Protein AF-A0A954LGK8-F1 (afdb_monomer_lite)

Foldseek 3Di:
DVVVVPDDPVCVVVVDPPPDDPFDPDPDPDTDDDDDDPDDDDQFDKDKDKDVLLCVQAPPLRLLQLLNQDDQVLSQLLSCLSSVLSPSPDDIGMGMDGRHDDPPPPDDPDPPPPDDPDDDDPDDDDDDDPPPPPVPPVVVVVVVVLVVVLVVCVVVDDDDPVNVVSVVVVVVVVVVVVVVVVPDDDDDPDDDDDDDDDDDDDDDDDDDPDPPDPDDDDHNDDDPVNLVVLLVLLVVLLVVCVVVVFPDDNVLSVVLSVVLVVCVVVVNNSSNSVSSSVSSSRSVVSVVVVVVVVVD

Sequence (296 aa):
MIRAGRATIENVDLLHPRNVITRCLGPDQSVQIDIEGPFHVQSGDRFVLCSDGLTGHVSDSEIGAVASSLAPAEASRLLINLANCRGGADNVTAIVVDVRSYPAVSSPVVDHATKEVSFGRTTDALSKKRSRRRISEWSLVLFSFLATFGLAALALGHNGIGLSIICVALILGFFRLVASIGVTASGDGAVSTPILGGSGMHLPVGSLPAQKSPYRTSSAEVTPDFLEFLAEAQSELTQAAIDNGWPVDPKALQDLRQQSIDAVKKNDPGRCVQLRATAIDVVMKELYHHTRTMQG

Structure (mmCIF, N/CA/C/O backbone):
data_AF-A0A954LGK8-F1
#
_entry.id   AF-A0A954LGK8-F1
#
loop_
_atom_site.group_PDB
_atom_site.id
_atom_site.type_symbol
_atom_site.label_atom_id
_atom_site.label_alt_id
_atom_site.label_comp_id
_atom_site.label_asym_id
_atom_site.label_entity_id
_atom_site.label_seq_id
_atom_site.pdbx_PDB_ins_code
_atom_site.Cartn_x
_atom_site.Cartn_y
_atom_site.Cartn_z
_atom_site.occupancy
_atom_site.B_iso_or_equiv
_atom_site.auth_seq_id
_atom_site.auth_comp_id
_atom_site.auth_asym_id
_atom_site.auth_atom_id
_atom_site.pdbx_PDB_model_num
ATOM 1 N N . MET A 1 1 ? 21.729 3.587 -18.691 1.00 55.69 1 MET A N 1
ATOM 2 C CA . MET A 1 1 ? 22.981 4.142 -18.123 1.00 55.69 1 MET A CA 1
ATOM 3 C C . MET A 1 1 ? 23.722 3.122 -17.265 1.00 55.69 1 MET A C 1
ATOM 5 O O . MET A 1 1 ? 24.840 2.787 -17.631 1.00 55.69 1 MET A O 1
ATOM 9 N N . ILE A 1 2 ? 23.094 2.543 -16.232 1.00 59.38 2 ILE A N 1
ATOM 10 C CA . ILE A 1 2 ? 23.719 1.499 -15.389 1.00 59.38 2 ILE A CA 1
ATOM 11 C C . ILE A 1 2 ? 24.052 0.226 -16.185 1.00 59.38 2 ILE A C 1
ATOM 13 O O . ILE A 1 2 ? 25.207 -0.179 -16.226 1.00 59.38 2 ILE A O 1
ATOM 17 N N . ARG A 1 3 ? 23.081 -0.346 -16.921 1.00 57.28 3 ARG A N 1
ATOM 18 C CA . ARG A 1 3 ? 23.308 -1.515 -17.808 1.00 57.28 3 ARG A CA 1
ATOM 19 C C . ARG A 1 3 ? 24.400 -1.282 -18.868 1.00 57.28 3 ARG A C 1
ATOM 21 O O . ARG A 1 3 ? 25.045 -2.224 -19.296 1.00 57.28 3 ARG A O 1
ATOM 28 N N . ALA A 1 4 ? 24.620 -0.030 -19.272 1.00 62.75 4 ALA A N 1
ATOM 29 C CA . ALA A 1 4 ? 25.643 0.347 -20.250 1.00 62.75 4 ALA A CA 1
ATOM 30 C C . ALA A 1 4 ? 27.005 0.682 -19.606 1.00 62.75 4 ALA A C 1
ATOM 32 O O . ALA A 1 4 ? 27.891 1.174 -20.300 1.00 62.75 4 ALA A O 1
ATOM 33 N N . GLY A 1 5 ? 27.154 0.507 -18.285 1.00 65.69 5 GLY A N 1
ATOM 34 C CA . GLY A 1 5 ? 28.373 0.835 -17.536 1.00 65.69 5 GLY A CA 1
ATOM 35 C C . GLY A 1 5 ? 28.677 2.334 -17.423 1.00 65.69 5 GLY A C 1
ATOM 36 O O . GLY A 1 5 ? 29.765 2.705 -17.003 1.00 65.69 5 GLY A O 1
ATOM 37 N N . ARG A 1 6 ? 27.735 3.211 -17.799 1.00 62.50 6 ARG A N 1
ATOM 38 C CA . ARG A 1 6 ? 27.925 4.675 -17.834 1.00 62.50 6 ARG A CA 1
ATOM 39 C C . ARG A 1 6 ? 27.553 5.381 -16.524 1.00 62.50 6 ARG A C 1
ATOM 41 O O . ARG A 1 6 ? 27.714 6.590 -16.435 1.00 62.50 6 ARG A O 1
ATOM 48 N N . ALA A 1 7 ? 27.009 4.648 -15.552 1.00 64.56 7 ALA A N 1
ATOM 49 C CA . ALA A 1 7 ? 26.615 5.142 -14.232 1.00 64.56 7 ALA A CA 1
ATOM 50 C C . ALA A 1 7 ? 26.563 3.983 -13.215 1.00 64.56 7 ALA A C 1
ATOM 52 O O . ALA A 1 7 ? 26.315 2.836 -13.595 1.00 64.56 7 ALA A O 1
ATOM 53 N N . THR A 1 8 ? 26.775 4.279 -11.936 1.00 70.88 8 THR A N 1
ATOM 54 C CA . THR A 1 8 ? 26.510 3.405 -10.783 1.00 70.88 8 THR A CA 1
ATOM 55 C C . THR A 1 8 ? 25.115 3.692 -10.215 1.00 70.88 8 THR A C 1
ATOM 57 O O . THR A 1 8 ? 24.505 4.702 -10.550 1.00 70.88 8 THR A O 1
ATOM 60 N N . ILE A 1 9 ? 24.585 2.806 -9.362 1.00 67.31 9 ILE A N 1
ATOM 61 C CA . ILE A 1 9 ? 23.276 3.011 -8.704 1.00 67.31 9 ILE A CA 1
ATOM 62 C C . ILE A 1 9 ? 23.282 4.310 -7.881 1.00 67.31 9 ILE A C 1
ATOM 64 O O . ILE A 1 9 ? 22.324 5.067 -7.927 1.00 67.31 9 ILE A O 1
ATOM 68 N N . GLU A 1 10 ? 24.393 4.598 -7.203 1.00 66.12 10 GLU A N 1
ATOM 69 C CA . GLU A 1 10 ? 24.566 5.768 -6.332 1.00 66.12 10 GLU A CA 1
ATOM 70 C C . GLU A 1 10 ? 24.634 7.100 -7.093 1.00 66.12 10 GLU A C 1
ATOM 72 O O . GLU A 1 10 ? 24.291 8.139 -6.537 1.00 66.12 10 GLU A O 1
ATOM 77 N N . ASN A 1 11 ? 25.088 7.097 -8.351 1.00 65.62 11 ASN A N 1
ATOM 78 C CA . ASN A 1 11 ? 25.299 8.327 -9.122 1.00 65.62 11 ASN A CA 1
ATOM 79 C C . ASN A 1 11 ? 24.332 8.499 -10.302 1.00 65.62 11 ASN A C 1
ATOM 81 O O . ASN A 1 11 ? 24.396 9.521 -10.989 1.00 65.62 11 ASN A O 1
ATOM 85 N N . VAL A 1 12 ? 23.437 7.532 -10.546 1.00 63.06 12 VAL A N 1
ATOM 86 C CA . VAL A 1 12 ? 22.522 7.590 -11.694 1.00 63.06 12 VAL A CA 1
ATOM 87 C C . VAL A 1 12 ? 21.594 8.797 -11.605 1.00 63.06 12 VAL A C 1
ATOM 89 O O . VAL A 1 12 ? 21.342 9.427 -12.626 1.00 63.06 12 VAL A O 1
ATOM 92 N N . ASP A 1 13 ? 21.177 9.159 -10.391 1.00 64.75 13 ASP A N 1
ATOM 93 C CA . ASP A 1 13 ? 20.263 10.275 -10.132 1.00 64.75 13 ASP A CA 1
ATOM 94 C C . ASP A 1 13 ? 20.891 11.637 -10.438 1.00 64.75 13 ASP A C 1
ATOM 96 O O . ASP A 1 13 ? 20.199 12.576 -10.821 1.00 64.75 13 ASP A O 1
ATOM 100 N N . LEU A 1 14 ? 22.218 11.741 -10.304 1.00 66.12 14 LEU A N 1
ATOM 101 C CA . LEU A 1 14 ? 22.971 12.953 -10.631 1.00 66.12 14 LEU A CA 1
ATOM 102 C C . LEU A 1 14 ? 23.187 13.096 -12.144 1.00 66.12 14 LEU A C 1
ATOM 104 O O . LEU A 1 14 ? 23.325 14.205 -12.653 1.00 66.12 14 LEU A O 1
ATOM 108 N N . LEU A 1 15 ? 23.246 11.971 -12.862 1.00 62.50 15 LEU A N 1
ATOM 109 C CA . LEU A 1 15 ? 23.562 11.912 -14.292 1.00 62.50 15 LEU A CA 1
ATOM 110 C C . LEU A 1 15 ? 22.314 11.845 -15.182 1.00 62.50 15 LEU A C 1
ATOM 112 O O . LEU A 1 15 ? 22.398 12.096 -16.388 1.00 62.50 15 LEU A O 1
ATOM 116 N N . HIS A 1 16 ? 21.171 11.461 -14.620 1.00 62.88 16 HIS A N 1
ATOM 117 C CA . HIS A 1 16 ? 19.922 11.308 -15.346 1.00 62.88 16 HIS A CA 1
ATOM 118 C C . HIS A 1 16 ? 18.738 11.623 -14.428 1.00 62.88 16 HIS A C 1
ATOM 120 O O . HIS A 1 16 ? 18.583 10.960 -13.402 1.00 62.88 16 HIS A O 1
ATOM 126 N N . PRO A 1 17 ? 17.867 12.581 -14.793 1.00 70.00 17 PRO A N 1
ATOM 127 C CA . PRO A 1 17 ? 16.630 12.780 -14.057 1.00 70.00 17 PRO A CA 1
ATOM 128 C C . PRO A 1 17 ? 15.822 11.478 -14.069 1.00 70.00 17 PRO A C 1
ATOM 130 O O . PRO A 1 17 ? 15.624 10.884 -15.133 1.00 70.00 17 PRO A O 1
ATOM 133 N N . ARG A 1 18 ? 15.344 11.045 -12.895 1.00 68.50 18 ARG A N 1
ATOM 134 C CA . ARG A 1 18 ? 14.596 9.784 -12.723 1.00 68.50 18 ARG A CA 1
ATOM 135 C C . ARG A 1 18 ? 13.376 9.660 -13.648 1.00 68.50 18 ARG A C 1
ATOM 137 O O . ARG A 1 18 ? 12.995 8.552 -13.996 1.00 68.50 18 ARG A O 1
ATOM 144 N N . ASN A 1 19 ? 12.836 10.789 -14.106 1.00 70.31 19 ASN A N 1
ATOM 145 C CA . ASN A 1 19 ? 11.592 10.861 -14.874 1.00 70.31 19 ASN A CA 1
ATOM 146 C C . ASN A 1 19 ? 11.805 10.780 -16.400 1.00 70.31 19 ASN A C 1
ATOM 148 O O . ASN A 1 19 ? 10.861 10.966 -17.168 1.00 70.31 19 ASN A O 1
ATOM 152 N N . VAL A 1 20 ? 13.034 10.546 -16.878 1.00 80.81 20 VAL A N 1
ATOM 153 C CA . VAL A 1 20 ? 13.297 10.394 -18.318 1.00 80.81 20 VAL A CA 1
ATOM 154 C C . VAL A 1 20 ? 13.068 8.942 -18.742 1.00 80.81 20 VAL A C 1
ATOM 156 O O . VAL A 1 20 ? 13.903 8.060 -18.531 1.00 80.81 20 VAL A O 1
ATOM 159 N N . ILE A 1 21 ? 11.932 8.700 -19.395 1.00 81.50 21 ILE A N 1
ATOM 160 C CA . ILE A 1 21 ? 11.570 7.395 -19.955 1.00 81.50 21 ILE A CA 1
ATOM 161 C C . ILE A 1 21 ? 12.281 7.202 -21.302 1.00 81.50 21 ILE A C 1
ATOM 163 O O . ILE A 1 21 ? 12.095 7.978 -22.234 1.00 81.50 21 ILE A O 1
ATOM 167 N N . THR A 1 22 ? 13.086 6.142 -21.425 1.00 82.94 22 THR A N 1
ATOM 168 C CA . THR A 1 22 ? 13.844 5.834 -22.659 1.00 82.94 22 THR A CA 1
ATOM 169 C C . THR A 1 22 ? 13.118 4.883 -23.613 1.00 82.94 22 THR A C 1
ATOM 171 O O . THR A 1 22 ? 13.554 4.711 -24.749 1.00 82.94 22 THR A O 1
ATOM 174 N N . ARG A 1 23 ? 12.025 4.254 -23.160 1.00 83.38 23 ARG A N 1
ATOM 175 C CA . ARG A 1 23 ? 11.168 3.355 -23.947 1.00 83.38 23 ARG A CA 1
ATOM 176 C C . ARG A 1 23 ? 9.716 3.504 -23.505 1.00 83.38 23 ARG A C 1
ATOM 178 O O . ARG A 1 23 ? 9.425 3.340 -22.325 1.00 83.38 23 ARG A O 1
ATOM 185 N N . CYS A 1 24 ? 8.812 3.767 -24.441 1.00 86.62 24 CYS A N 1
ATOM 186 C CA . CYS A 1 24 ? 7.374 3.823 -24.192 1.00 86.62 24 CYS A CA 1
ATOM 187 C C . CYS A 1 24 ? 6.593 3.366 -25.431 1.00 86.62 24 CYS A C 1
ATOM 189 O O . CYS A 1 24 ? 7.124 3.311 -26.540 1.00 86.62 24 CYS A O 1
ATOM 191 N N . LEU A 1 25 ? 5.324 3.016 -25.236 1.00 88.00 25 LEU A N 1
ATOM 192 C CA . LEU A 1 25 ? 4.407 2.751 -26.341 1.00 88.00 25 LEU A CA 1
ATOM 193 C C . LEU A 1 25 ? 3.958 4.078 -26.968 1.00 88.00 25 LEU A C 1
ATOM 195 O O . LEU A 1 25 ? 3.591 4.997 -26.239 1.00 88.00 25 LEU A O 1
ATOM 199 N N . GLY A 1 26 ? 3.941 4.166 -28.304 1.00 86.38 26 GLY A N 1
ATOM 200 C CA . GLY A 1 26 ? 3.356 5.304 -29.029 1.00 86.38 26 GLY A CA 1
ATOM 201 C C . GLY A 1 26 ? 4.249 5.960 -30.091 1.00 86.38 26 GLY A C 1
ATOM 202 O O . GLY A 1 26 ? 3.860 5.948 -31.257 1.00 86.38 26 GLY A O 1
ATOM 203 N N . PRO A 1 27 ? 5.399 6.561 -29.733 1.00 78.44 27 PRO A N 1
ATOM 204 C CA . PRO A 1 27 ? 6.168 7.402 -30.658 1.00 78.44 27 PRO A CA 1
ATOM 205 C C . PRO A 1 27 ? 6.843 6.622 -31.795 1.00 78.44 27 PRO A C 1
ATOM 207 O O . PRO A 1 27 ? 6.959 7.140 -32.905 1.00 78.44 27 PRO A O 1
ATOM 210 N N . ASP A 1 28 ? 7.228 5.369 -31.547 1.00 84.44 28 ASP A N 1
ATOM 211 C CA . ASP A 1 28 ? 7.872 4.497 -32.529 1.00 84.44 28 ASP A CA 1
ATOM 212 C C . ASP A 1 28 ? 6.919 3.407 -33.041 1.00 84.44 28 ASP A C 1
ATOM 214 O O . ASP A 1 28 ? 6.053 2.911 -32.320 1.00 84.44 28 ASP A O 1
ATOM 218 N N . GLN A 1 29 ? 7.114 2.970 -34.293 1.00 84.75 29 GLN A N 1
ATOM 219 C CA . GLN A 1 29 ? 6.330 1.875 -34.898 1.00 84.75 29 GLN A CA 1
ATOM 220 C C . GLN A 1 29 ? 6.591 0.509 -34.247 1.00 84.75 29 GLN A C 1
ATOM 222 O O . GLN A 1 29 ? 5.805 -0.422 -34.420 1.00 84.75 29 GLN A O 1
ATOM 227 N N . SER A 1 30 ? 7.703 0.378 -33.528 1.00 86.31 30 SER A N 1
ATOM 228 C CA . SER A 1 30 ? 8.106 -0.829 -32.816 1.00 86.31 30 SER A CA 1
ATOM 229 C C . SER A 1 30 ? 8.713 -0.445 -31.476 1.00 86.31 30 SER A C 1
ATOM 231 O O . SER A 1 30 ? 9.551 0.452 -31.425 1.00 86.31 30 SER A O 1
ATOM 233 N N . VAL A 1 31 ? 8.348 -1.164 -30.417 1.00 87.88 31 VAL A N 1
ATOM 234 C CA . VAL A 1 31 ? 8.927 -0.998 -29.081 1.00 87.88 31 VAL A CA 1
ATOM 235 C C . VAL A 1 31 ? 9.780 -2.217 -28.737 1.00 87.88 31 VAL A C 1
ATOM 237 O O . VAL A 1 31 ? 9.396 -3.355 -29.006 1.00 87.88 31 VAL A O 1
ATOM 240 N N . GLN A 1 32 ? 10.944 -1.992 -28.133 1.00 86.00 32 GLN A N 1
ATOM 241 C CA . GLN A 1 32 ? 11.720 -3.071 -27.524 1.00 86.00 32 GLN A CA 1
ATOM 242 C C . GLN A 1 32 ? 11.156 -3.376 -26.136 1.00 86.00 32 GLN A C 1
ATOM 244 O O . GLN A 1 32 ? 11.272 -2.544 -25.233 1.00 86.00 32 GLN A O 1
ATOM 249 N N . ILE A 1 33 ? 10.570 -4.561 -25.967 1.00 88.00 33 ILE A N 1
ATOM 250 C CA . ILE A 1 33 ? 10.063 -5.048 -24.679 1.00 88.00 33 ILE A CA 1
ATOM 251 C C . ILE A 1 33 ? 11.113 -5.899 -23.966 1.00 88.00 33 ILE A C 1
ATOM 253 O O . ILE A 1 33 ? 11.837 -6.660 -24.606 1.00 88.00 33 ILE A O 1
ATOM 257 N N . ASP A 1 34 ? 11.169 -5.780 -22.641 1.00 85.31 34 ASP A N 1
ATOM 258 C CA . ASP A 1 34 ? 11.924 -6.712 -21.807 1.00 85.31 34 ASP A CA 1
ATOM 259 C C . ASP A 1 34 ? 11.016 -7.908 -21.494 1.00 85.31 34 ASP A C 1
ATOM 261 O O . ASP A 1 34 ? 9.889 -7.738 -21.026 1.00 85.31 34 ASP A O 1
ATOM 265 N N . ILE A 1 35 ? 11.495 -9.115 -21.796 1.00 89.19 35 ILE A N 1
ATOM 266 C CA . ILE A 1 35 ? 10.852 -10.373 -21.417 1.00 89.19 35 I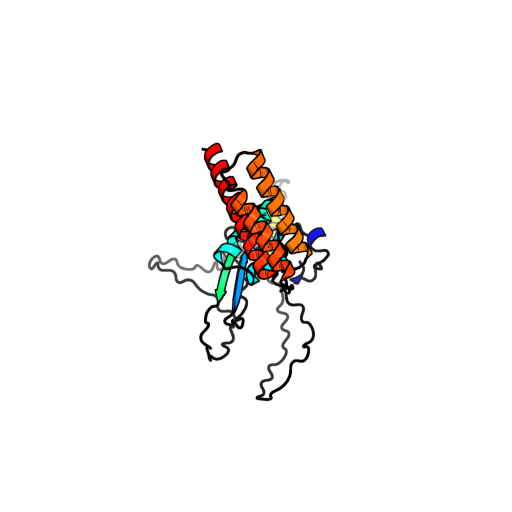LE A CA 1
ATOM 267 C C . ILE A 1 35 ? 11.793 -11.052 -20.436 1.00 89.19 35 ILE A C 1
ATOM 269 O O . ILE A 1 35 ? 12.945 -11.330 -20.768 1.00 89.19 35 ILE A O 1
ATOM 273 N N . GLU A 1 36 ? 11.301 -11.304 -19.231 1.00 82.19 36 GLU A N 1
ATOM 274 C CA . GLU A 1 36 ? 12.073 -11.921 -18.162 1.00 82.19 36 GLU A CA 1
ATOM 275 C C . GLU A 1 36 ? 11.361 -13.185 -17.672 1.00 82.19 36 GLU A C 1
ATOM 277 O O . GLU A 1 36 ? 10.130 -13.249 -17.626 1.00 82.19 36 GLU A O 1
ATOM 282 N N . GLY A 1 37 ? 12.151 -14.204 -17.332 1.00 80.56 37 GLY A N 1
ATOM 283 C CA . GLY A 1 37 ? 11.669 -15.516 -16.914 1.00 80.56 37 GLY A CA 1
ATOM 284 C C . GLY A 1 37 ? 11.942 -16.636 -17.933 1.00 80.56 37 GLY A C 1
ATOM 285 O O . GLY A 1 37 ? 12.685 -16.433 -18.895 1.00 80.56 37 GLY A O 1
ATOM 286 N N . PRO A 1 38 ? 11.362 -17.831 -17.717 1.00 81.12 38 PRO A N 1
ATOM 287 C CA . PRO A 1 38 ? 10.396 -18.143 -16.661 1.00 81.12 38 PRO A CA 1
ATOM 288 C C . PRO A 1 38 ? 11.014 -18.079 -15.257 1.00 81.12 38 PRO A C 1
ATOM 290 O O . PRO A 1 38 ? 12.112 -18.578 -15.027 1.00 81.12 38 PRO A O 1
ATOM 293 N N . PHE A 1 39 ? 10.298 -17.465 -14.314 1.00 82.75 39 PHE A N 1
ATOM 294 C CA . PHE A 1 39 ? 10.634 -17.531 -12.892 1.00 82.75 39 PHE A CA 1
ATOM 295 C C . PHE A 1 39 ? 9.896 -18.707 -12.256 1.00 82.75 39 PHE A C 1
ATOM 297 O O . PHE A 1 39 ? 8.744 -18.979 -12.598 1.00 82.75 39 PHE A O 1
ATOM 304 N N . HIS A 1 40 ? 10.547 -19.407 -11.328 1.00 84.25 40 HIS A N 1
ATOM 305 C CA . HIS A 1 40 ? 9.855 -20.398 -10.512 1.00 84.25 40 HIS A CA 1
ATOM 306 C C . HIS A 1 40 ? 8.869 -19.678 -9.595 1.00 84.25 40 HIS A C 1
ATOM 308 O O . HIS A 1 40 ? 9.277 -18.829 -8.811 1.00 84.25 40 HIS A O 1
ATOM 314 N N . VAL A 1 41 ? 7.591 -20.029 -9.714 1.00 89.44 41 VAL A N 1
ATOM 315 C CA . VAL A 1 41 ? 6.506 -19.478 -8.902 1.00 89.44 41 VAL A CA 1
ATOM 316 C C . VAL A 1 41 ? 6.028 -20.547 -7.927 1.00 89.44 41 VAL A C 1
ATOM 318 O O . VAL A 1 41 ? 5.803 -21.697 -8.318 1.00 89.44 41 VAL A O 1
ATOM 321 N N . GLN A 1 42 ? 5.873 -20.175 -6.663 1.00 89.56 42 GLN A N 1
ATOM 322 C CA . GLN A 1 42 ? 5.432 -21.041 -5.576 1.00 89.56 42 GLN A CA 1
ATOM 323 C C . GLN A 1 42 ? 4.131 -20.531 -4.955 1.00 89.56 42 GLN A C 1
ATOM 325 O O . GLN A 1 42 ? 3.814 -19.343 -4.974 1.00 89.56 42 GLN A O 1
ATOM 330 N N . SER A 1 43 ? 3.346 -21.450 -4.389 1.00 90.62 43 SER A N 1
ATOM 331 C CA . SER A 1 43 ? 2.201 -21.065 -3.562 1.00 90.62 43 SER A CA 1
ATOM 332 C C . SER A 1 43 ? 2.687 -20.236 -2.372 1.00 90.62 43 SER A C 1
ATOM 334 O O . SER A 1 43 ? 3.599 -20.658 -1.666 1.00 90.62 43 SER A O 1
ATOM 336 N N . GLY A 1 44 ? 2.058 -19.088 -2.138 1.00 89.00 44 GLY A N 1
AT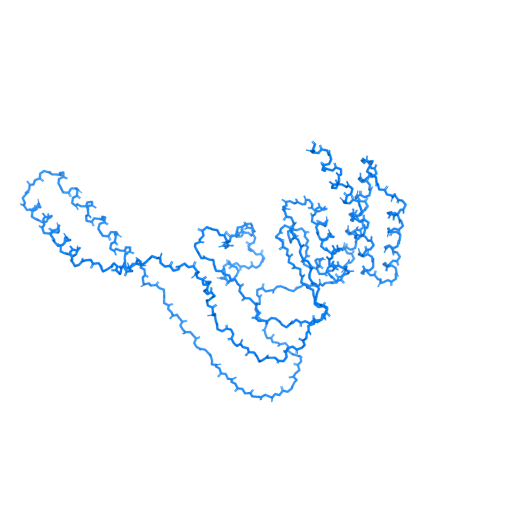OM 337 C CA . GLY A 1 44 ? 2.497 -18.101 -1.150 1.00 89.00 44 GLY A CA 1
ATOM 338 C C . GLY A 1 44 ? 3.272 -16.927 -1.752 1.00 89.00 44 GLY A C 1
ATOM 339 O O . GLY A 1 44 ? 3.387 -15.900 -1.087 1.00 89.00 44 GLY A O 1
ATOM 340 N N . ASP A 1 45 ? 3.727 -17.026 -3.007 1.00 92.56 45 ASP A N 1
ATOM 341 C CA . ASP A 1 45 ? 4.326 -15.887 -3.699 1.00 92.56 45 ASP A CA 1
ATOM 342 C C . ASP A 1 45 ? 3.297 -14.776 -3.909 1.00 92.56 45 ASP A C 1
ATOM 344 O O . ASP A 1 45 ? 2.112 -15.011 -4.189 1.00 92.56 45 ASP A O 1
ATOM 348 N N . ARG A 1 46 ? 3.786 -13.539 -3.826 1.00 94.06 46 ARG A N 1
ATOM 349 C CA . ARG A 1 46 ? 2.996 -12.343 -4.077 1.00 94.06 46 ARG A CA 1
ATOM 350 C C . ARG A 1 46 ? 3.716 -11.417 -5.035 1.00 94.06 46 ARG A C 1
ATOM 352 O O . ARG A 1 46 ? 4.885 -11.092 -4.847 1.00 94.06 46 ARG A O 1
ATOM 359 N N . PHE A 1 47 ? 2.975 -10.943 -6.028 1.00 95.62 47 PHE A N 1
ATOM 360 C CA . PHE A 1 47 ? 3.460 -9.961 -6.986 1.00 95.62 47 PHE A CA 1
ATOM 361 C C . PHE A 1 47 ? 2.818 -8.610 -6.708 1.00 95.62 47 PHE A C 1
ATOM 363 O O . PHE A 1 47 ? 1.599 -8.518 -6.542 1.00 95.62 47 PHE A O 1
ATOM 370 N N . VAL A 1 48 ? 3.642 -7.565 -6.692 1.00 97.56 48 VAL A N 1
ATOM 371 C CA . VAL A 1 48 ? 3.191 -6.175 -6.654 1.00 97.56 48 VAL A CA 1
ATOM 372 C C . VAL A 1 48 ? 3.627 -5.507 -7.948 1.00 97.56 48 VAL A C 1
ATOM 374 O O . VAL A 1 48 ? 4.818 -5.390 -8.224 1.00 97.56 48 VAL A O 1
ATOM 377 N N . LEU A 1 49 ? 2.655 -5.074 -8.744 1.00 97.38 49 LEU A N 1
ATOM 378 C CA . LEU A 1 49 ? 2.879 -4.254 -9.927 1.00 97.38 49 LEU A CA 1
ATOM 379 C C . LEU A 1 49 ? 2.478 -2.823 -9.588 1.00 97.38 49 LEU A C 1
ATOM 381 O O . LEU A 1 49 ? 1.364 -2.600 -9.120 1.00 97.38 49 LEU A O 1
ATOM 385 N N . CYS A 1 50 ? 3.364 -1.857 -9.793 1.00 96.81 50 CYS A N 1
ATOM 386 C CA . CYS A 1 50 ? 3.097 -0.475 -9.414 1.00 96.81 50 CYS A CA 1
ATOM 387 C C . CYS A 1 50 ? 3.709 0.533 -10.387 1.00 96.81 50 CYS A C 1
ATOM 389 O O . CYS A 1 50 ? 4.629 0.198 -11.134 1.00 96.81 50 CYS A O 1
ATOM 391 N N . SER A 1 51 ? 3.168 1.755 -10.388 1.00 95.38 51 SER A N 1
ATOM 392 C CA . SER A 1 51 ? 3.800 2.900 -11.049 1.00 95.38 51 SER A CA 1
ATOM 393 C C . SER A 1 51 ? 4.972 3.436 -10.222 1.00 95.38 51 SER A C 1
ATOM 395 O O . SER A 1 51 ? 5.088 3.179 -9.019 1.00 95.38 51 SER A O 1
ATOM 397 N N . ASP A 1 52 ? 5.832 4.220 -10.865 1.00 92.12 52 ASP A N 1
ATOM 398 C CA . ASP A 1 52 ? 6.898 4.985 -10.215 1.00 92.12 52 ASP A CA 1
ATOM 399 C C . ASP A 1 52 ? 6.366 5.938 -9.137 1.00 92.12 52 ASP A C 1
ATOM 401 O O . ASP A 1 52 ? 7.014 6.078 -8.098 1.00 92.12 52 ASP A O 1
ATOM 405 N N . GLY A 1 53 ? 5.150 6.468 -9.313 1.00 93.88 53 GLY A N 1
ATOM 406 C CA . GLY A 1 53 ? 4.420 7.214 -8.285 1.00 93.88 53 GLY A CA 1
ATOM 407 C C . GLY A 1 53 ? 4.293 6.483 -6.938 1.00 93.88 53 GLY A C 1
ATOM 408 O O . GLY A 1 53 ? 4.252 7.138 -5.901 1.00 93.88 53 GLY A O 1
ATOM 409 N N . LEU A 1 54 ? 4.302 5.141 -6.899 1.00 96.12 54 LEU A N 1
ATOM 410 C CA . LEU A 1 54 ? 4.393 4.407 -5.627 1.00 96.12 54 LEU A CA 1
ATOM 411 C C . LEU A 1 54 ? 5.832 4.391 -5.099 1.00 96.12 54 LEU A C 1
ATOM 413 O O . LEU A 1 54 ? 6.092 4.800 -3.969 1.00 96.12 54 LEU A O 1
ATOM 417 N N . THR A 1 55 ? 6.771 3.912 -5.915 1.00 93.12 55 THR A N 1
ATOM 418 C CA . THR A 1 55 ? 8.166 3.676 -5.495 1.00 93.12 55 THR A CA 1
ATOM 419 C C . THR A 1 55 ? 8.956 4.956 -5.214 1.00 93.12 55 THR A C 1
ATOM 421 O O . THR A 1 55 ? 10.006 4.904 -4.578 1.00 93.12 55 THR A O 1
ATOM 424 N N . GLY A 1 56 ? 8.460 6.113 -5.662 1.00 90.69 56 GLY A N 1
ATOM 425 C CA . GLY A 1 56 ? 8.995 7.421 -5.289 1.00 90.69 56 GLY A CA 1
ATOM 426 C C . GLY A 1 56 ? 8.709 7.804 -3.833 1.00 90.69 56 GLY A C 1
ATOM 427 O O . GLY A 1 56 ? 9.462 8.589 -3.262 1.00 90.69 56 GLY A O 1
ATOM 428 N N . HIS A 1 57 ? 7.665 7.232 -3.225 1.00 93.69 57 HIS A N 1
ATOM 429 C CA . HIS A 1 57 ? 7.227 7.551 -1.863 1.00 93.69 57 HIS A CA 1
ATOM 430 C C . HIS A 1 57 ? 7.333 6.372 -0.890 1.00 93.69 57 HIS A C 1
ATOM 432 O O . HIS A 1 57 ? 7.486 6.592 0.309 1.00 93.69 57 HIS A O 1
ATOM 438 N N . VAL A 1 58 ? 7.235 5.130 -1.366 1.00 96.31 58 VAL A N 1
ATOM 439 C CA . VAL A 1 58 ? 7.227 3.917 -0.536 1.00 96.31 58 VAL A CA 1
ATOM 440 C C . VAL A 1 58 ? 8.410 3.037 -0.912 1.00 96.31 58 VAL A C 1
ATOM 442 O O . VAL A 1 58 ? 8.597 2.699 -2.081 1.00 96.31 58 VAL A O 1
ATOM 445 N N . SER A 1 59 ? 9.222 2.684 0.082 1.00 95.44 59 SER A N 1
ATOM 446 C CA . SER A 1 59 ? 10.431 1.884 -0.122 1.00 95.44 59 SER A CA 1
ATOM 447 C C . SER A 1 59 ? 10.106 0.413 -0.390 1.00 95.44 59 SER A C 1
ATOM 449 O O . SER A 1 59 ? 9.059 -0.091 0.015 1.00 95.44 59 SER A O 1
ATOM 451 N N . ASP A 1 60 ? 11.027 -0.318 -1.024 1.00 95.38 60 ASP A N 1
ATOM 452 C CA . ASP A 1 60 ? 10.812 -1.739 -1.336 1.00 95.38 60 ASP A CA 1
ATOM 453 C C . ASP A 1 60 ? 10.554 -2.596 -0.094 1.00 95.38 60 ASP A C 1
ATOM 455 O O . ASP A 1 60 ? 9.782 -3.551 -0.159 1.00 95.38 60 ASP A O 1
ATOM 459 N N . SER A 1 61 ? 11.201 -2.272 1.033 1.00 96.25 61 SER A N 1
ATOM 460 C CA . SER A 1 61 ? 10.997 -2.999 2.288 1.00 96.25 61 SER A CA 1
ATOM 461 C C . SER A 1 61 ? 9.598 -2.789 2.843 1.00 96.25 61 SER A C 1
ATOM 463 O O . SER A 1 61 ? 8.953 -3.740 3.273 1.00 96.25 61 SER A O 1
ATOM 465 N N . GLU A 1 62 ? 9.088 -1.560 2.772 1.00 97.88 62 GLU A N 1
ATOM 466 C CA . GLU A 1 62 ? 7.719 -1.244 3.180 1.00 97.88 62 GLU A CA 1
ATOM 467 C C . GLU A 1 62 ? 6.699 -1.877 2.232 1.00 97.88 62 GLU A C 1
ATOM 469 O O . GLU A 1 62 ? 5.712 -2.444 2.697 1.00 97.88 62 GLU A O 1
ATOM 474 N N . ILE A 1 63 ? 6.950 -1.856 0.915 1.00 97.94 63 ILE A N 1
ATOM 475 C CA . ILE A 1 63 ? 6.108 -2.560 -0.064 1.00 97.94 63 ILE A CA 1
ATOM 476 C C . ILE A 1 63 ? 6.047 -4.049 0.285 1.00 97.94 63 ILE A C 1
ATOM 478 O O . ILE A 1 63 ? 4.954 -4.613 0.346 1.00 97.94 63 ILE A O 1
ATOM 482 N N . GLY A 1 64 ? 7.197 -4.669 0.563 1.00 97.00 64 GLY A N 1
ATOM 483 C CA . GLY A 1 64 ? 7.290 -6.061 0.998 1.00 97.00 64 GLY A CA 1
ATOM 484 C C . GLY A 1 64 ? 6.545 -6.328 2.307 1.00 97.00 64 GLY A C 1
ATOM 485 O O . GLY A 1 64 ? 5.770 -7.277 2.371 1.00 97.00 64 GLY A O 1
ATOM 486 N N . ALA A 1 65 ? 6.716 -5.477 3.320 1.00 97.69 65 ALA A N 1
ATOM 487 C CA . ALA A 1 65 ? 6.066 -5.599 4.627 1.00 97.69 65 ALA A CA 1
ATOM 488 C C . ALA A 1 65 ? 4.535 -5.464 4.547 1.00 97.69 65 ALA A C 1
ATOM 490 O O . ALA A 1 65 ? 3.788 -6.218 5.176 1.00 97.69 65 ALA A O 1
ATOM 491 N N . VAL A 1 66 ? 4.045 -4.528 3.735 1.00 98.25 66 VAL A N 1
ATOM 492 C CA . VAL A 1 66 ? 2.613 -4.342 3.460 1.00 98.25 66 VAL A CA 1
ATOM 493 C C . VAL A 1 66 ? 2.064 -5.538 2.688 1.00 98.25 66 VAL A C 1
ATOM 495 O O . VAL A 1 66 ? 1.032 -6.106 3.056 1.00 98.25 66 VAL A O 1
ATOM 498 N N . ALA A 1 67 ? 2.779 -5.960 1.645 1.00 97.31 67 ALA A N 1
ATOM 499 C CA . ALA A 1 67 ? 2.424 -7.118 0.846 1.00 97.31 67 ALA A CA 1
ATOM 500 C C . ALA A 1 67 ? 2.516 -8.428 1.644 1.00 97.31 67 ALA A C 1
ATOM 502 O O . ALA A 1 67 ? 1.784 -9.348 1.332 1.00 97.31 67 ALA A O 1
ATOM 503 N N . SER A 1 68 ? 3.324 -8.562 2.687 1.00 95.38 68 SER A N 1
ATOM 504 C CA . SER A 1 68 ? 3.347 -9.789 3.496 1.00 95.38 68 SER A CA 1
ATOM 505 C C . SER A 1 68 ? 2.260 -9.812 4.578 1.00 95.38 68 SER A C 1
ATOM 507 O O . SER A 1 68 ? 1.806 -10.885 4.970 1.00 95.38 68 SER A O 1
ATOM 509 N N . SER A 1 69 ? 1.799 -8.642 5.035 1.00 96.75 69 SER A N 1
ATOM 510 C CA . SER A 1 69 ? 0.934 -8.526 6.221 1.00 96.75 69 SER A CA 1
ATOM 511 C C . SER A 1 69 ? -0.573 -8.492 5.936 1.00 96.75 69 SER A C 1
ATOM 513 O O . SER A 1 69 ? -1.372 -8.725 6.844 1.00 96.75 69 SER A O 1
ATOM 515 N N . LEU A 1 70 ? -0.991 -8.166 4.711 1.00 97.44 70 LEU A N 1
ATOM 516 C CA . LEU A 1 70 ? -2.384 -7.813 4.387 1.00 97.44 70 LEU A CA 1
ATOM 517 C C . LEU A 1 70 ? -3.008 -8.725 3.326 1.00 97.44 70 LEU A C 1
ATOM 519 O O . LEU A 1 70 ? -2.305 -9.429 2.606 1.00 97.44 70 LEU A O 1
ATOM 523 N N . ALA A 1 71 ? -4.331 -8.700 3.161 1.00 96.69 71 ALA A N 1
ATOM 524 C CA . ALA A 1 71 ? -4.954 -9.275 1.964 1.00 96.69 71 ALA A CA 1
ATOM 525 C C . ALA A 1 71 ? -4.666 -8.391 0.726 1.00 96.69 71 ALA A C 1
ATOM 527 O O . ALA A 1 71 ? -4.481 -7.186 0.890 1.00 96.69 71 ALA A O 1
ATOM 528 N N . PRO A 1 72 ? -4.683 -8.910 -0.521 1.00 97.31 72 PRO A N 1
ATOM 529 C CA . PRO A 1 72 ? -4.310 -8.129 -1.711 1.00 97.31 72 PRO A CA 1
ATOM 530 C C . PRO A 1 72 ? -5.057 -6.800 -1.869 1.00 97.31 72 PRO A C 1
ATOM 532 O O . PRO A 1 72 ? -4.456 -5.773 -2.180 1.00 97.31 72 PRO A O 1
ATOM 535 N N . ALA A 1 73 ? -6.366 -6.800 -1.602 1.00 97.12 73 ALA A N 1
ATOM 536 C CA . ALA A 1 73 ? -7.182 -5.593 -1.677 1.00 97.12 73 ALA A CA 1
ATOM 537 C C . ALA A 1 73 ? -6.765 -4.555 -0.623 1.00 97.12 73 ALA A C 1
ATOM 539 O O . ALA A 1 73 ? -6.620 -3.378 -0.939 1.00 97.12 73 ALA A O 1
ATOM 540 N N . GLU A 1 74 ? -6.530 -4.983 0.614 1.00 97.88 74 GLU A N 1
ATOM 541 C CA . GLU A 1 74 ? -6.113 -4.101 1.707 1.00 97.88 74 GLU A CA 1
ATOM 542 C C . GLU A 1 74 ? -4.686 -3.588 1.495 1.00 97.88 74 GLU A C 1
ATOM 544 O O . GLU A 1 74 ? -4.434 -2.400 1.672 1.00 97.88 74 GLU A O 1
ATOM 549 N N . ALA A 1 75 ? -3.779 -4.454 1.030 1.00 98.31 75 ALA A N 1
ATOM 550 C CA . ALA A 1 75 ? -2.416 -4.091 0.662 1.00 98.31 75 ALA A CA 1
ATOM 551 C C . ALA A 1 75 ? -2.417 -3.006 -0.420 1.00 98.31 75 ALA A C 1
ATOM 553 O O . ALA A 1 75 ? -1.771 -1.977 -0.252 1.00 98.31 75 ALA A O 1
ATOM 554 N N . SER A 1 76 ? -3.197 -3.186 -1.495 1.00 98.06 76 SER A N 1
ATOM 555 C CA . SER A 1 76 ? -3.284 -2.189 -2.571 1.00 98.06 76 SER A CA 1
ATOM 556 C C . SER A 1 76 ? -3.766 -0.821 -2.071 1.00 98.06 76 SER A C 1
ATOM 558 O O . SER A 1 76 ? -3.177 0.199 -2.425 1.00 98.06 76 SER A O 1
ATOM 560 N N . ARG A 1 77 ? -4.778 -0.790 -1.191 1.00 97.88 77 ARG A N 1
ATOM 561 C CA . ARG A 1 77 ? -5.289 0.455 -0.597 1.00 97.88 77 ARG A CA 1
ATOM 562 C C . ARG A 1 77 ? -4.271 1.098 0.328 1.00 97.88 77 ARG A C 1
ATOM 564 O O . ARG A 1 77 ? -4.048 2.298 0.220 1.00 97.88 77 ARG A O 1
ATOM 571 N N . LEU A 1 78 ? -3.638 0.314 1.202 1.00 98.31 78 LEU A N 1
ATOM 572 C CA . LEU A 1 78 ? -2.628 0.850 2.103 1.00 98.31 78 LEU A CA 1
ATOM 573 C C . LEU A 1 78 ? -1.461 1.439 1.310 1.00 98.31 78 LEU A C 1
ATOM 575 O O . LEU A 1 78 ? -1.101 2.573 1.577 1.00 98.31 78 LEU A O 1
ATOM 579 N N . LEU A 1 79 ? -0.925 0.740 0.305 1.00 98.38 79 LEU A N 1
ATOM 580 C CA . LEU A 1 79 ? 0.171 1.252 -0.530 1.00 98.38 79 LEU A CA 1
ATOM 581 C C . LEU A 1 79 ? -0.162 2.613 -1.159 1.00 98.38 79 LEU A C 1
ATOM 583 O O . LEU A 1 79 ? 0.657 3.529 -1.110 1.00 98.38 79 LEU A O 1
ATOM 587 N N . ILE A 1 80 ? -1.379 2.763 -1.689 1.00 97.50 80 ILE A N 1
ATOM 588 C CA . ILE A 1 80 ? -1.860 4.040 -2.232 1.00 97.50 80 ILE A CA 1
ATOM 589 C C . ILE A 1 80 ? -1.952 5.100 -1.124 1.00 97.50 80 ILE A C 1
ATOM 591 O O . ILE A 1 80 ? -1.460 6.214 -1.296 1.00 97.50 80 ILE A O 1
ATOM 595 N N . ASN A 1 81 ? -2.534 4.758 0.027 1.00 97.31 81 ASN A N 1
ATOM 596 C CA . ASN A 1 81 ? -2.663 5.680 1.155 1.00 97.31 81 ASN A CA 1
ATOM 597 C C . ASN A 1 81 ? -1.294 6.139 1.680 1.00 97.31 81 ASN A C 1
ATOM 599 O O . ASN A 1 81 ? -1.131 7.325 1.934 1.00 97.31 81 ASN A O 1
ATOM 603 N N . LEU A 1 82 ? -0.291 5.256 1.770 1.00 97.38 82 LEU A N 1
ATOM 604 C CA . LEU A 1 82 ? 1.067 5.615 2.202 1.00 97.38 82 LEU A CA 1
ATOM 605 C C . LEU A 1 82 ? 1.719 6.624 1.253 1.00 97.38 82 LEU A C 1
ATOM 607 O O . LEU A 1 82 ? 2.321 7.593 1.713 1.00 97.38 82 LEU A O 1
ATOM 611 N N . ALA A 1 83 ? 1.576 6.427 -0.060 1.00 96.44 83 ALA A N 1
ATOM 612 C CA . ALA A 1 83 ? 2.087 7.379 -1.042 1.00 96.44 83 ALA A CA 1
ATOM 613 C C . ALA A 1 83 ? 1.406 8.754 -0.911 1.00 96.44 83 ALA A C 1
ATOM 615 O O . ALA A 1 83 ? 2.081 9.783 -0.951 1.00 96.44 83 ALA A O 1
ATOM 616 N N . ASN A 1 84 ? 0.093 8.777 -0.662 1.00 94.75 84 ASN A N 1
ATOM 617 C CA . ASN A 1 84 ? -0.659 10.017 -0.449 1.00 94.75 84 ASN A CA 1
ATOM 618 C C . ASN A 1 84 ? -0.303 10.710 0.874 1.00 94.75 84 ASN A C 1
ATOM 620 O O . ASN A 1 84 ? -0.114 11.924 0.884 1.00 94.75 84 ASN A O 1
ATOM 624 N N . CYS A 1 85 ? -0.124 9.961 1.967 1.00 93.81 85 CYS A N 1
ATOM 625 C CA . CYS A 1 85 ? 0.372 10.499 3.240 1.00 93.81 85 CYS A CA 1
ATOM 626 C C . CYS A 1 85 ? 1.768 11.129 3.100 1.00 93.81 85 CYS A C 1
ATOM 628 O O . CYS A 1 85 ? 2.119 12.020 3.864 1.00 93.81 85 CYS A O 1
ATOM 630 N N . ARG A 1 86 ? 2.558 10.705 2.105 1.00 94.69 86 ARG A N 1
ATOM 631 C CA . ARG A 1 86 ? 3.887 11.256 1.784 1.00 94.69 86 ARG A CA 1
ATOM 632 C C . ARG A 1 86 ? 3.856 12.336 0.696 1.00 94.69 86 ARG A C 1
ATOM 634 O O . ARG A 1 86 ? 4.890 12.652 0.109 1.00 94.69 86 ARG A O 1
ATOM 641 N N . GLY A 1 87 ? 2.680 12.905 0.439 1.00 89.31 87 GLY A N 1
ATOM 642 C CA . GLY A 1 87 ? 2.473 14.067 -0.422 1.00 89.31 87 GLY A CA 1
ATOM 643 C C . GLY A 1 87 ? 1.824 13.764 -1.770 1.00 89.31 87 GLY A C 1
ATOM 644 O O . GLY A 1 87 ? 1.302 14.694 -2.375 1.00 89.31 87 GLY A O 1
ATOM 645 N N . GLY A 1 88 ? 1.819 12.506 -2.234 1.00 86.81 88 GLY A N 1
ATOM 646 C CA . GLY A 1 88 ? 1.122 12.104 -3.463 1.00 86.81 88 GLY A CA 1
ATOM 647 C C . GLY A 1 88 ? 1.503 12.946 -4.685 1.00 86.81 88 GLY A C 1
ATOM 648 O O . GLY A 1 88 ? 0.630 13.486 -5.360 1.00 86.81 88 GLY A O 1
ATOM 649 N N . ALA A 1 89 ? 2.804 13.104 -4.947 1.00 83.94 89 ALA A N 1
ATOM 650 C CA . ALA A 1 89 ? 3.300 14.034 -5.966 1.00 83.94 89 ALA A CA 1
ATOM 651 C C . ALA A 1 89 ? 2.987 13.605 -7.415 1.00 83.94 89 ALA A C 1
ATOM 653 O O . ALA A 1 89 ? 3.148 14.407 -8.335 1.00 83.94 89 ALA A O 1
ATOM 654 N N . ASP A 1 90 ? 2.561 12.357 -7.616 1.00 88.69 90 ASP A N 1
ATOM 655 C CA . ASP A 1 90 ? 2.238 11.776 -8.918 1.00 88.69 90 ASP A CA 1
ATOM 656 C C . ASP A 1 90 ? 1.086 10.760 -8.808 1.00 88.69 90 ASP A C 1
ATOM 658 O O . ASP A 1 90 ? 0.673 10.358 -7.718 1.00 88.69 90 ASP A O 1
ATOM 662 N N . ASN A 1 91 ? 0.572 10.316 -9.953 1.00 93.81 91 ASN A N 1
ATOM 663 C CA . ASN A 1 91 ? -0.439 9.277 -10.052 1.00 93.81 91 ASN A CA 1
ATOM 664 C C . ASN A 1 91 ? 0.097 7.928 -9.551 1.00 93.81 91 ASN A C 1
ATOM 666 O O . ASN A 1 91 ? 1.011 7.319 -10.116 1.00 93.81 91 ASN A O 1
ATOM 670 N N . VAL A 1 92 ? -0.556 7.405 -8.517 1.00 95.62 92 VAL A N 1
ATOM 671 C CA . VAL A 1 92 ? -0.189 6.132 -7.896 1.00 95.62 92 VAL A CA 1
ATOM 672 C C . VAL A 1 92 ? -1.107 5.023 -8.398 1.00 95.62 92 VAL A C 1
ATOM 674 O O . VAL A 1 92 ? -2.326 5.093 -8.254 1.00 95.62 92 VAL A O 1
ATOM 677 N N . THR A 1 93 ? -0.524 3.969 -8.969 1.00 95.75 93 THR A N 1
ATOM 678 C CA . THR A 1 93 ? -1.231 2.727 -9.319 1.00 95.75 93 THR A CA 1
ATOM 679 C C . THR A 1 93 ? -0.533 1.545 -8.659 1.00 95.75 93 THR A C 1
ATOM 681 O O . THR A 1 93 ? 0.691 1.454 -8.706 1.00 95.75 93 THR A O 1
ATOM 684 N N . ALA A 1 94 ? -1.304 0.628 -8.070 1.00 97.62 94 ALA A N 1
ATOM 685 C CA . ALA A 1 94 ? -0.795 -0.607 -7.480 1.00 97.62 94 ALA A CA 1
ATOM 686 C C . ALA A 1 94 ? -1.750 -1.782 -7.744 1.00 97.62 94 ALA A C 1
ATOM 688 O O . ALA A 1 94 ? -2.964 -1.663 -7.579 1.00 97.62 94 ALA A O 1
ATOM 689 N N . ILE A 1 95 ? -1.190 -2.928 -8.123 1.00 98.25 95 ILE A N 1
ATOM 690 C CA . ILE A 1 95 ? -1.873 -4.208 -8.322 1.00 98.25 95 ILE A CA 1
ATOM 691 C C . ILE A 1 95 ? -1.152 -5.238 -7.460 1.00 98.25 95 ILE A C 1
ATOM 693 O O . ILE A 1 95 ? 0.063 -5.384 -7.566 1.00 98.25 95 ILE A O 1
ATOM 697 N N . VAL A 1 96 ? -1.899 -5.966 -6.631 1.00 98.00 96 VAL A N 1
ATOM 698 C CA . VAL A 1 96 ? -1.361 -7.032 -5.776 1.00 98.00 96 VAL A CA 1
ATOM 699 C C . VAL A 1 96 ? -1.986 -8.361 -6.185 1.00 98.00 96 VAL A C 1
ATOM 701 O O . VAL A 1 96 ? -3.211 -8.473 -6.254 1.00 98.00 96 VAL A O 1
ATOM 704 N N . VAL A 1 97 ? -1.150 -9.361 -6.461 1.00 96.56 97 VAL A N 1
ATOM 705 C CA . VAL A 1 97 ? -1.572 -10.689 -6.929 1.00 96.56 97 VAL A CA 1
ATOM 706 C C . VAL A 1 97 ? -1.045 -11.766 -5.992 1.00 96.56 97 VAL A C 1
ATOM 708 O O . VAL A 1 97 ? 0.159 -11.845 -5.765 1.00 96.56 97 VAL A O 1
ATOM 711 N N . ASP A 1 98 ? -1.951 -12.618 -5.510 1.00 94.88 98 ASP A N 1
ATOM 712 C CA . ASP A 1 98 ? -1.632 -13.795 -4.700 1.00 94.88 98 ASP A CA 1
ATOM 713 C C . ASP A 1 98 ? -1.537 -15.058 -5.541 1.00 94.88 98 ASP A C 1
ATOM 715 O O . ASP A 1 98 ? -2.493 -15.437 -6.229 1.00 94.88 98 ASP A O 1
ATOM 719 N N . VAL A 1 99 ? -0.441 -15.790 -5.374 1.00 93.31 99 VAL A N 1
ATOM 720 C CA . VAL A 1 99 ? -0.331 -17.160 -5.864 1.00 93.31 99 VAL A CA 1
ATOM 721 C C . VAL A 1 99 ? -0.849 -18.109 -4.790 1.00 93.31 99 VAL A C 1
ATOM 723 O O . VAL A 1 99 ? -0.148 -18.463 -3.846 1.00 93.31 99 VAL A O 1
ATOM 726 N N . ARG A 1 100 ? -2.102 -18.548 -4.924 1.00 87.69 100 ARG A N 1
ATOM 727 C CA . ARG A 1 100 ? -2.717 -19.480 -3.958 1.00 87.69 100 ARG A CA 1
ATOM 728 C C . ARG A 1 100 ? -2.335 -20.934 -4.204 1.00 87.69 100 ARG A C 1
ATOM 730 O O . ARG A 1 100 ? -2.092 -21.687 -3.269 1.00 87.69 100 ARG A O 1
ATOM 737 N N . SER A 1 101 ? -2.322 -21.327 -5.471 1.00 81.88 101 SER A N 1
ATOM 738 C CA . SER A 1 101 ? -1.983 -22.677 -5.898 1.00 81.88 101 SER A CA 1
ATOM 739 C C . SER A 1 101 ? -1.393 -22.623 -7.294 1.00 81.88 101 SER A C 1
ATOM 741 O O . SER A 1 101 ? -2.061 -22.165 -8.223 1.00 81.8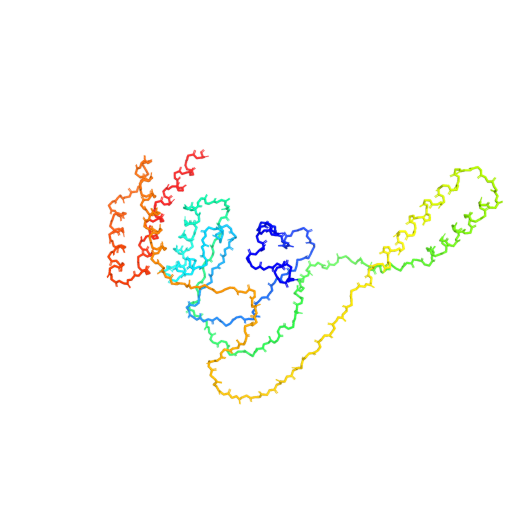8 101 SER A O 1
ATOM 743 N N . TYR A 1 102 ? -0.173 -23.122 -7.443 1.00 68.12 102 TYR A N 1
ATOM 744 C CA . TYR A 1 102 ? 0.428 -23.363 -8.745 1.00 68.12 102 TYR A CA 1
ATOM 745 C C . TYR A 1 102 ? 0.576 -24.879 -8.921 1.00 68.12 102 TYR A C 1
ATOM 747 O O . TYR A 1 102 ? 1.251 -25.508 -8.102 1.00 68.12 102 TYR A O 1
ATOM 755 N N . PRO A 1 103 ? -0.085 -25.516 -9.909 1.00 61.50 103 PRO A N 1
ATOM 756 C CA . PRO A 1 103 ? 0.157 -26.929 -10.164 1.00 61.50 103 PRO A CA 1
ATOM 757 C C . PRO A 1 103 ? 1.637 -27.094 -10.511 1.00 61.50 103 PRO A C 1
ATOM 759 O O . PRO A 1 103 ? 2.173 -26.315 -11.294 1.00 61.50 103 PRO A O 1
ATOM 762 N N . ALA A 1 104 ? 2.305 -28.084 -9.916 1.00 56.94 104 ALA A N 1
ATOM 763 C CA . ALA A 1 104 ? 3.692 -28.391 -10.237 1.00 56.94 104 ALA A CA 1
ATOM 764 C C . ALA A 1 104 ? 3.771 -28.808 -11.711 1.00 56.94 104 ALA A C 1
ATOM 766 O O . ALA A 1 104 ? 3.543 -29.966 -12.063 1.00 56.94 104 ALA A O 1
ATOM 767 N N . VAL A 1 105 ? 4.038 -27.847 -12.593 1.00 54.47 105 VAL A N 1
ATOM 768 C CA . VAL A 1 105 ? 4.248 -28.123 -14.006 1.00 54.47 105 VAL A CA 1
ATOM 769 C C . VAL A 1 105 ? 5.616 -28.789 -14.112 1.00 54.47 105 VAL A C 1
ATOM 771 O O . VAL A 1 105 ? 6.650 -28.132 -14.172 1.00 54.47 105 VAL A O 1
ATOM 774 N N . SER A 1 106 ? 5.629 -30.121 -14.113 1.00 47.94 106 SER A N 1
ATOM 775 C CA . SER A 1 106 ? 6.744 -30.887 -14.662 1.00 47.94 106 SER A CA 1
ATOM 776 C C . SER A 1 106 ? 6.658 -30.769 -16.183 1.00 47.94 106 SER A C 1
ATOM 778 O O . SER A 1 106 ? 6.024 -31.562 -16.871 1.00 47.94 106 SER A O 1
ATOM 780 N N . SER A 1 107 ? 7.210 -29.701 -16.745 1.00 45.12 107 SER A N 1
ATOM 781 C CA . SER A 1 107 ? 7.405 -29.604 -18.192 1.00 45.12 107 SER A CA 1
ATOM 782 C C . SER A 1 107 ? 8.797 -29.064 -18.476 1.00 45.12 107 SER A C 1
ATOM 784 O O . SER A 1 107 ? 9.306 -28.253 -17.701 1.00 45.12 107 SER A O 1
ATOM 786 N N . PRO A 1 108 ? 9.451 -29.595 -19.521 1.00 40.62 108 PRO A N 1
ATOM 787 C CA . PRO A 1 108 ? 10.874 -29.417 -19.738 1.00 40.62 108 PRO A CA 1
ATOM 788 C C . PRO A 1 108 ? 11.169 -27.945 -20.004 1.00 40.62 108 PRO A C 1
ATOM 790 O O . PRO A 1 108 ? 10.366 -27.252 -20.625 1.00 40.62 108 PRO A O 1
ATOM 793 N N . VAL A 1 109 ? 12.330 -27.492 -19.533 1.00 46.19 109 VAL A N 1
ATOM 794 C CA . VAL A 1 109 ? 12.912 -26.191 -19.864 1.00 46.19 109 VAL A CA 1
ATOM 795 C C . VAL A 1 109 ? 12.895 -26.046 -21.387 1.00 46.19 109 VAL A C 1
ATOM 797 O O . VAL A 1 109 ? 13.663 -26.699 -22.089 1.00 46.19 109 VAL A O 1
ATOM 800 N N . VAL A 1 110 ? 11.960 -25.254 -21.911 1.00 47.28 110 VAL A N 1
ATOM 801 C CA . VAL A 1 110 ? 11.972 -24.855 -23.316 1.00 47.28 110 VAL A CA 1
ATOM 802 C C . VAL A 1 110 ? 12.883 -23.643 -23.383 1.00 47.28 110 VAL A C 1
ATOM 804 O O . VAL A 1 110 ? 12.534 -22.583 -22.869 1.00 47.28 110 VAL A O 1
ATOM 807 N N . ASP A 1 111 ? 14.051 -23.811 -24.002 1.00 41.16 111 ASP A N 1
ATOM 808 C CA . ASP A 1 111 ? 14.924 -22.700 -24.372 1.00 41.16 111 ASP A CA 1
ATOM 809 C C . ASP A 1 111 ? 14.120 -21.698 -25.210 1.00 41.16 111 ASP A C 1
ATOM 811 O O . ASP A 1 111 ? 13.798 -21.931 -26.381 1.00 41.16 111 ASP A O 1
ATOM 815 N N . HIS A 1 112 ? 13.770 -20.562 -24.610 1.00 44.69 112 HIS A N 1
ATOM 816 C CA . HIS A 1 112 ? 13.207 -19.433 -25.332 1.00 44.69 112 HIS A CA 1
ATOM 817 C C . HIS A 1 112 ? 14.333 -18.712 -26.079 1.00 44.69 112 HIS A C 1
ATOM 819 O O . HIS A 1 112 ? 14.781 -17.638 -25.689 1.00 44.69 112 HIS A O 1
ATOM 825 N N . ALA A 1 113 ? 14.764 -19.290 -27.202 1.00 43.06 113 ALA A N 1
ATOM 826 C CA . ALA A 1 113 ? 15.312 -18.483 -28.280 1.00 43.06 113 ALA A CA 1
ATOM 827 C C . ALA A 1 113 ? 14.235 -17.464 -28.686 1.00 43.06 113 ALA A C 1
ATOM 829 O O . ALA A 1 113 ? 13.078 -17.829 -28.920 1.00 43.06 113 ALA A O 1
ATOM 830 N N . THR A 1 114 ? 14.622 -16.192 -28.707 1.00 34.81 114 THR A N 1
ATOM 831 C CA . THR A 1 114 ? 13.819 -15.008 -29.019 1.00 34.81 114 THR A CA 1
ATOM 832 C C . THR A 1 114 ? 12.871 -15.281 -30.189 1.00 34.81 114 THR A C 1
ATOM 834 O O . THR A 1 114 ? 13.276 -15.286 -31.349 1.00 34.81 114 THR A O 1
ATOM 837 N N . LYS A 1 115 ? 11.591 -15.537 -29.900 1.00 37.62 115 LYS A N 1
ATOM 838 C CA . LYS A 1 115 ? 10.554 -15.578 -30.933 1.00 37.62 115 LYS A CA 1
ATOM 839 C C . LYS A 1 115 ? 9.953 -14.189 -31.046 1.00 37.62 115 LYS A C 1
ATOM 841 O O . LYS A 1 115 ? 9.263 -13.735 -30.138 1.00 37.62 115 LYS A O 1
ATOM 846 N N . GLU A 1 116 ? 10.202 -13.538 -32.178 1.00 35.31 116 GLU A N 1
ATOM 847 C CA . GLU A 1 116 ? 9.383 -12.418 -32.632 1.00 35.31 116 GLU A CA 1
ATOM 848 C C . GLU A 1 116 ? 7.919 -12.873 -32.662 1.00 35.31 116 GLU A C 1
ATOM 850 O O . GLU A 1 116 ? 7.529 -13.749 -33.438 1.00 35.31 116 GLU A O 1
ATOM 855 N N . VAL A 1 117 ? 7.099 -12.306 -31.782 1.00 36.50 117 VAL A N 1
ATOM 856 C CA . VAL A 1 117 ? 5.656 -12.540 -31.792 1.00 36.50 117 VAL A CA 1
ATOM 857 C C . VAL A 1 117 ? 5.068 -11.689 -32.915 1.00 36.50 117 VAL A C 1
ATOM 859 O O . VAL A 1 117 ? 4.797 -10.502 -32.747 1.00 36.50 117 VAL A O 1
ATOM 862 N N . SER A 1 118 ? 4.888 -12.289 -34.092 1.00 31.92 118 SER A N 1
ATOM 863 C CA . SER A 1 118 ? 4.170 -11.657 -35.197 1.00 31.92 118 SER A CA 1
ATOM 864 C C . SER A 1 118 ? 2.663 -11.748 -34.951 1.00 31.92 118 SER A C 1
ATOM 866 O O . SER A 1 118 ? 2.075 -12.827 -35.052 1.00 31.92 118 SER A O 1
ATOM 868 N N . PHE A 1 119 ? 2.023 -10.620 -34.650 1.00 34.25 119 PHE A N 1
ATOM 869 C CA . PHE A 1 119 ? 0.565 -10.534 -34.588 1.00 34.25 119 PHE A CA 1
ATOM 870 C C . PHE A 1 119 ? -0.010 -10.687 -36.008 1.00 34.25 119 PHE A C 1
ATOM 872 O O . PHE A 1 119 ? 0.300 -9.898 -36.906 1.00 34.25 119 PHE A O 1
ATOM 879 N N . GLY A 1 120 ? -0.802 -11.738 -36.235 1.00 32.09 120 GLY A N 1
ATOM 880 C CA . GLY A 1 120 ? -1.392 -12.045 -37.538 1.00 32.09 120 GLY A CA 1
ATOM 881 C C . GLY A 1 120 ? -2.363 -10.954 -37.993 1.00 32.09 120 GLY A C 1
ATOM 882 O O . GLY A 1 120 ? -3.322 -10.639 -37.294 1.00 32.09 120 GLY A O 1
ATOM 883 N N . ARG A 1 121 ? -2.127 -10.381 -39.179 1.00 32.88 121 ARG A N 1
ATOM 884 C CA . ARG A 1 121 ? -3.087 -9.497 -39.854 1.00 32.88 121 ARG A CA 1
ATOM 885 C C . ARG A 1 121 ? -4.189 -10.330 -40.502 1.00 32.88 121 ARG A C 1
ATOM 887 O O . ARG A 1 121 ? -3.923 -11.047 -41.461 1.00 32.88 121 ARG A O 1
ATOM 894 N N . THR A 1 122 ? -5.431 -10.135 -40.076 1.00 37.16 122 THR A N 1
ATOM 895 C CA . THR A 1 122 ? -6.594 -10.297 -40.951 1.00 37.16 122 THR A CA 1
ATOM 896 C C . THR A 1 122 ? -6.749 -9.024 -41.776 1.00 37.16 122 THR A C 1
ATOM 898 O O . THR A 1 122 ? -7.165 -7.988 -41.275 1.00 37.16 122 THR A O 1
ATOM 901 N N . THR A 1 123 ? -6.344 -9.082 -43.041 1.00 37.59 123 THR A N 1
ATOM 902 C CA . THR A 1 123 ? -6.970 -8.368 -44.168 1.00 37.59 123 THR A CA 1
ATOM 903 C C . THR A 1 123 ? -6.353 -8.923 -45.445 1.00 37.59 123 THR A C 1
ATOM 905 O O . THR A 1 123 ? -5.272 -8.519 -45.875 1.00 37.59 123 THR A O 1
ATOM 908 N N . ASP A 1 124 ? -7.045 -9.895 -46.031 1.00 34.78 124 ASP A N 1
ATOM 909 C CA . ASP A 1 124 ? -6.854 -10.226 -47.432 1.00 34.78 124 ASP A CA 1
ATOM 910 C C . ASP A 1 124 ? -7.330 -9.070 -48.316 1.00 34.78 124 ASP A C 1
ATOM 912 O O . ASP A 1 124 ? -8.260 -8.336 -47.983 1.00 34.78 124 ASP A O 1
ATOM 916 N N . ALA A 1 125 ? -6.681 -8.986 -49.476 1.00 39.47 125 ALA A N 1
ATOM 917 C CA . ALA A 1 125 ? -6.986 -8.133 -50.616 1.00 39.47 125 ALA A CA 1
ATOM 918 C C . ALA A 1 125 ? -6.724 -6.628 -50.429 1.00 39.47 125 ALA A C 1
ATOM 920 O O . ALA A 1 125 ? -7.621 -5.823 -50.228 1.00 39.47 125 ALA A O 1
ATOM 921 N N . LEU A 1 126 ? -5.472 -6.233 -50.673 1.00 37.75 126 LEU A N 1
ATOM 922 C CA . LEU A 1 126 ? -5.134 -5.514 -51.908 1.00 37.75 126 LEU A CA 1
ATOM 923 C C . LEU A 1 126 ? -3.632 -5.667 -52.181 1.00 37.75 126 LEU A C 1
ATOM 925 O O . LEU A 1 126 ? -2.769 -5.089 -51.521 1.00 37.75 126 LEU A O 1
ATOM 929 N N . SER A 1 127 ? -3.337 -6.486 -53.189 1.00 44.03 127 SER A N 1
ATOM 930 C CA . SER A 1 127 ? -2.031 -6.646 -53.822 1.00 44.03 127 SER A CA 1
ATOM 931 C C . SER A 1 127 ? -1.339 -5.291 -54.036 1.00 44.03 127 SER A C 1
ATOM 933 O O . SER A 1 127 ? -1.733 -4.509 -54.904 1.00 44.03 127 SER A O 1
ATOM 935 N N . LYS A 1 128 ? -0.241 -5.041 -53.313 1.00 34.31 128 LYS A N 1
ATOM 936 C CA . LYS A 1 128 ? 0.725 -3.994 -53.667 1.00 34.31 128 LYS A CA 1
ATOM 937 C C . LYS A 1 128 ? 2.148 -4.548 -53.660 1.00 34.31 128 LYS A C 1
ATOM 939 O O . LYS A 1 128 ? 2.896 -4.460 -52.693 1.00 34.31 128 LYS A O 1
ATOM 944 N N . LYS A 1 129 ? 2.476 -5.152 -54.804 1.00 31.48 129 LYS A N 1
ATOM 945 C CA . LYS A 1 129 ? 3.791 -5.253 -55.457 1.00 31.48 129 LYS A CA 1
ATOM 946 C C . LYS A 1 129 ? 4.905 -4.494 -54.713 1.00 31.48 129 LYS A C 1
ATOM 948 O O . LYS A 1 129 ? 5.057 -3.281 -54.855 1.00 31.48 129 LYS A O 1
ATOM 953 N N . ARG A 1 130 ? 5.712 -5.229 -53.943 1.00 33.44 130 ARG A N 1
ATOM 954 C CA . ARG A 1 130 ? 6.924 -4.725 -53.281 1.00 33.44 130 ARG A CA 1
ATOM 955 C C . ARG A 1 130 ? 7.983 -4.437 -54.352 1.00 33.44 130 ARG A C 1
ATOM 957 O O . ARG A 1 130 ? 8.772 -5.299 -54.723 1.00 33.44 130 ARG A O 1
ATOM 964 N N . SER A 1 131 ? 7.969 -3.219 -54.886 1.00 34.22 131 SER A N 1
ATOM 965 C CA . SER A 1 131 ? 9.048 -2.674 -55.710 1.00 34.22 131 SER A CA 1
ATOM 966 C C . SER A 1 131 ? 10.296 -2.537 -54.838 1.00 34.22 131 SER A C 1
ATOM 968 O O . SER A 1 131 ? 10.449 -1.542 -54.129 1.00 34.22 131 SER A O 1
ATOM 970 N N . ARG A 1 132 ? 11.211 -3.517 -54.899 1.00 39.53 132 ARG A N 1
ATOM 971 C CA . ARG A 1 132 ? 12.631 -3.267 -54.610 1.00 39.53 132 ARG A CA 1
ATOM 972 C C . ARG A 1 132 ? 13.011 -2.035 -55.429 1.00 39.53 132 ARG A C 1
ATOM 974 O O . ARG A 1 132 ? 13.003 -2.109 -56.656 1.00 39.53 132 ARG A O 1
ATOM 981 N N . ARG A 1 133 ? 13.281 -0.897 -54.781 1.00 42.22 133 ARG A N 1
ATOM 982 C CA . ARG A 1 133 ? 13.886 0.261 -55.448 1.00 42.22 133 ARG A CA 1
ATOM 983 C C . ARG A 1 133 ? 15.303 -0.148 -55.845 1.00 42.22 133 ARG A C 1
ATOM 985 O O . ARG A 1 133 ? 16.260 0.086 -55.120 1.00 42.22 133 ARG A O 1
ATOM 992 N N . ARG A 1 134 ? 15.400 -0.835 -56.983 1.00 43.59 134 ARG A N 1
ATOM 993 C CA . ARG A 1 134 ? 16.610 -0.941 -57.783 1.00 43.59 134 ARG A CA 1
ATOM 994 C C . ARG A 1 134 ? 16.966 0.508 -58.099 1.00 43.59 134 ARG A C 1
ATOM 996 O O . ARG A 1 134 ? 16.166 1.198 -58.732 1.00 43.59 134 ARG A O 1
ATOM 1003 N N . ILE A 1 135 ? 18.080 0.995 -57.559 1.00 51.91 135 ILE A N 1
ATOM 1004 C CA . ILE A 1 135 ? 18.664 2.263 -57.996 1.00 51.91 135 ILE A CA 1
ATOM 1005 C C . ILE A 1 135 ? 18.764 2.132 -59.516 1.00 51.91 135 ILE A C 1
ATOM 1007 O O . ILE A 1 135 ? 19.386 1.195 -60.015 1.00 51.91 135 ILE A O 1
ATOM 1011 N N . SER A 1 136 ? 18.000 2.945 -60.243 1.00 55.75 136 SER A N 1
ATOM 1012 C CA . SER A 1 136 ? 17.933 2.836 -61.694 1.00 55.75 136 SER A CA 1
ATOM 1013 C C . SER A 1 136 ? 19.324 3.115 -62.239 1.00 55.75 136 SER A C 1
ATOM 1015 O O . SER A 1 136 ? 19.900 4.134 -61.875 1.00 55.75 136 SER A O 1
ATOM 1017 N N . GLU A 1 137 ? 19.834 2.273 -63.134 1.00 55.22 137 GLU A N 1
ATOM 1018 C CA . GLU A 1 137 ? 21.112 2.479 -63.841 1.00 55.22 137 GLU A CA 1
ATOM 1019 C C . GLU A 1 137 ? 21.229 3.907 -64.424 1.00 55.22 137 GLU A C 1
ATOM 1021 O O . GLU A 1 137 ? 22.304 4.499 -64.468 1.00 55.22 137 GLU A O 1
ATOM 1026 N N . TRP A 1 138 ? 20.085 4.530 -64.716 1.00 48.25 138 TRP A N 1
ATOM 1027 C CA . TRP A 1 138 ? 19.917 5.928 -65.099 1.00 48.25 138 TRP A CA 1
ATOM 1028 C C . TRP A 1 138 ? 20.442 6.983 -64.108 1.00 48.25 138 TRP A C 1
ATOM 1030 O O . TRP A 1 138 ? 20.747 8.088 -64.544 1.00 48.25 138 TRP A O 1
ATOM 1040 N N . SER A 1 139 ? 20.592 6.701 -62.807 1.00 61.62 139 SER A N 1
ATOM 1041 C CA . SER A 1 139 ? 21.131 7.685 -61.849 1.00 61.62 139 SER A CA 1
ATOM 1042 C C . SER A 1 139 ? 22.641 7.863 -61.994 1.00 61.62 139 SER A C 1
ATOM 1044 O O . SER A 1 139 ? 23.141 8.972 -61.825 1.00 61.62 139 SER A O 1
ATOM 1046 N N . LEU A 1 140 ? 23.360 6.795 -62.353 1.00 60.59 140 LEU A N 1
ATOM 1047 C CA . LEU A 1 140 ? 24.787 6.862 -62.678 1.00 60.59 140 LEU A CA 1
ATOM 1048 C C . LEU A 1 140 ? 25.005 7.535 -64.039 1.00 60.59 140 LEU A C 1
ATOM 1050 O O . LEU A 1 140 ? 25.920 8.343 -64.185 1.00 60.59 140 LEU A O 1
ATOM 1054 N N . VAL A 1 141 ? 24.111 7.281 -65.000 1.00 65.94 141 VAL A N 1
ATOM 1055 C CA . VAL A 1 141 ? 24.123 7.947 -66.313 1.00 65.94 141 VAL A CA 1
ATOM 1056 C C . VAL A 1 141 ? 23.843 9.448 -66.176 1.00 65.94 141 VAL A C 1
ATOM 1058 O O . VAL A 1 141 ? 24.570 10.253 -66.752 1.00 65.94 141 VAL A O 1
ATOM 1061 N N . LEU A 1 142 ? 22.855 9.845 -65.365 1.00 71.62 142 LEU A N 1
ATOM 1062 C CA . LEU A 1 142 ? 22.536 11.254 -65.106 1.00 71.62 142 LEU A CA 1
ATOM 1063 C C . LEU A 1 142 ? 23.699 11.983 -64.417 1.00 71.62 142 LEU A C 1
ATOM 1065 O O . LEU A 1 142 ? 24.002 13.123 -64.762 1.00 71.62 142 LEU A O 1
ATOM 1069 N N . PHE A 1 143 ? 24.375 11.316 -63.478 1.00 70.38 143 PHE A N 1
ATOM 1070 C CA . PHE A 1 143 ? 25.535 11.878 -62.786 1.00 70.38 143 PHE A CA 1
ATOM 1071 C C . PHE A 1 143 ? 26.737 12.048 -63.725 1.00 70.38 143 PHE A C 1
ATOM 1073 O O . PHE A 1 143 ? 27.386 13.092 -63.709 1.00 70.38 143 PHE A O 1
ATOM 1080 N N . SER A 1 144 ? 26.993 11.064 -64.596 1.00 72.19 144 SER A N 1
ATOM 1081 C CA . SER A 1 144 ? 28.015 11.168 -65.643 1.00 72.19 144 SER A CA 1
ATOM 1082 C C . SER A 1 144 ? 27.715 12.317 -66.612 1.00 72.19 144 SER A C 1
ATOM 1084 O O . SER A 1 144 ? 28.610 13.116 -66.882 1.00 72.19 144 SER A O 1
ATOM 1086 N N . PHE A 1 145 ? 26.457 12.475 -67.041 1.00 75.00 145 PHE A N 1
ATOM 1087 C CA . PHE A 1 145 ? 26.037 13.574 -67.917 1.00 75.00 145 PHE A CA 1
ATOM 1088 C C . PHE A 1 145 ? 26.234 14.950 -67.265 1.00 75.00 145 PHE A C 1
ATOM 1090 O O . PHE A 1 145 ? 26.814 15.846 -67.881 1.00 75.00 145 PHE A O 1
ATOM 1097 N N . LEU A 1 146 ? 25.817 15.114 -66.003 1.00 75.12 146 LEU A N 1
ATOM 1098 C CA . LEU A 1 146 ? 25.995 16.356 -65.238 1.00 75.12 146 LEU A CA 1
ATOM 1099 C C . LEU A 1 146 ? 27.474 16.702 -65.024 1.00 75.12 146 LEU A C 1
ATOM 1101 O O . LEU A 1 146 ? 27.850 17.866 -65.162 1.00 75.12 146 LEU A O 1
ATOM 1105 N N . ALA A 1 147 ? 28.321 15.706 -64.750 1.00 72.38 147 ALA A N 1
ATOM 1106 C CA . ALA A 1 147 ? 29.761 15.906 -64.606 1.00 72.38 147 ALA A CA 1
ATOM 1107 C C . ALA A 1 147 ? 30.416 16.336 -65.932 1.00 72.38 147 ALA A C 1
ATOM 1109 O O . ALA A 1 147 ? 31.206 17.282 -65.949 1.00 72.38 147 ALA A O 1
ATOM 1110 N N . THR A 1 148 ? 30.044 15.708 -67.055 1.00 74.06 148 THR A N 1
ATOM 1111 C CA . THR A 1 148 ? 30.549 16.102 -68.382 1.00 74.06 148 THR A CA 1
ATOM 1112 C C . THR A 1 148 ? 30.062 17.486 -68.812 1.00 74.06 148 THR A C 1
ATOM 1114 O O . THR A 1 148 ? 30.837 18.260 -69.371 1.00 74.06 148 THR A O 1
ATOM 1117 N N . PHE A 1 149 ? 28.812 17.844 -68.498 1.00 69.38 149 PHE A N 1
ATOM 1118 C CA . PHE A 1 149 ? 28.247 19.154 -68.828 1.00 69.38 149 PHE A CA 1
ATOM 1119 C C . PHE A 1 149 ? 28.851 20.271 -67.961 1.00 69.38 149 PHE A C 1
ATOM 1121 O O . PHE A 1 149 ? 29.120 21.360 -68.462 1.00 69.38 149 PHE A O 1
ATOM 1128 N N . GLY A 1 150 ? 29.145 19.987 -66.686 1.00 66.12 150 GLY A N 1
ATOM 1129 C CA . GLY A 1 150 ? 29.851 20.910 -65.795 1.00 66.12 150 GLY A CA 1
ATOM 1130 C C . GLY A 1 150 ? 31.279 21.217 -66.254 1.00 66.12 150 GLY A C 1
ATOM 1131 O O . GLY A 1 150 ? 31.689 22.375 -66.237 1.00 66.12 150 GLY A O 1
ATOM 1132 N N . LEU A 1 151 ? 32.013 20.208 -66.740 1.00 67.94 151 LEU A N 1
ATOM 1133 C CA . LEU A 1 151 ? 33.351 20.386 -67.324 1.00 67.94 151 LEU A CA 1
ATOM 1134 C C . LEU A 1 151 ? 33.318 21.171 -68.645 1.00 67.94 151 LEU A C 1
ATOM 1136 O O . LEU A 1 151 ? 34.161 22.040 -68.859 1.00 67.94 151 LEU A O 1
ATOM 1140 N N . ALA A 1 152 ? 32.327 20.923 -69.506 1.00 65.31 152 ALA A N 1
ATOM 1141 C CA . ALA A 1 152 ? 32.149 21.672 -70.752 1.00 65.31 152 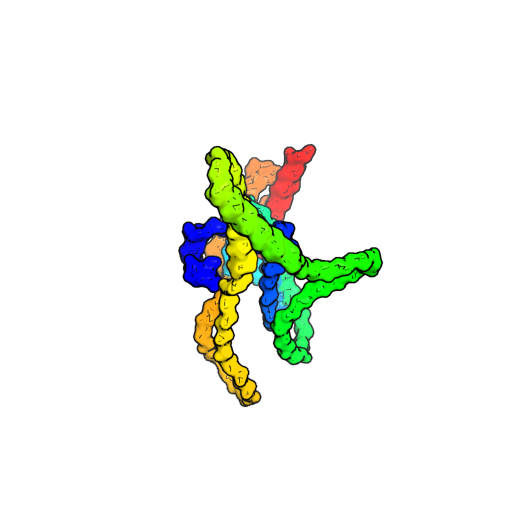ALA A CA 1
ATOM 1142 C C . ALA A 1 152 ? 31.768 23.146 -70.504 1.00 65.31 152 ALA A C 1
ATOM 1144 O O . ALA A 1 152 ? 32.273 24.039 -71.186 1.00 65.31 152 ALA A O 1
ATOM 1145 N N . ALA A 1 153 ? 30.940 23.416 -69.489 1.00 62.66 153 ALA A N 1
ATOM 1146 C CA . ALA A 1 153 ? 30.596 24.772 -69.057 1.00 62.66 153 ALA A CA 1
ATOM 1147 C C . ALA A 1 153 ? 31.793 25.528 -68.444 1.00 62.66 153 ALA A C 1
ATOM 1149 O O . ALA A 1 153 ? 31.836 26.753 -68.503 1.00 62.66 153 ALA A O 1
ATOM 1150 N N . LEU A 1 154 ? 32.779 24.810 -67.894 1.00 62.31 154 LEU A N 1
ATOM 1151 C CA . LEU A 1 154 ? 34.041 25.384 -67.411 1.00 62.31 154 LEU A CA 1
ATOM 1152 C C . LEU A 1 154 ? 34.976 25.793 -68.563 1.00 62.31 154 LEU A C 1
ATOM 1154 O O . LEU A 1 154 ? 35.723 26.759 -68.434 1.00 62.31 154 LEU A O 1
ATOM 1158 N N . ALA A 1 155 ? 34.934 25.062 -69.683 1.00 63.62 155 ALA A N 1
ATOM 1159 C CA . ALA A 1 155 ? 35.762 25.317 -70.864 1.00 63.62 155 ALA A CA 1
ATOM 1160 C C . ALA A 1 155 ? 35.224 26.462 -71.744 1.00 63.62 155 ALA A C 1
ATOM 1162 O O . ALA A 1 155 ? 35.995 27.163 -72.397 1.00 63.62 155 ALA A O 1
ATOM 1163 N N . LEU A 1 156 ? 33.907 26.679 -71.744 1.00 62.66 156 LEU A N 1
ATOM 1164 C CA . LEU A 1 156 ? 33.248 27.794 -72.423 1.00 62.66 156 LEU A CA 1
ATOM 1165 C C . LEU A 1 156 ? 32.990 28.903 -71.400 1.00 62.66 156 LEU A C 1
ATOM 1167 O O . LEU A 1 156 ? 31.906 28.977 -70.832 1.00 62.66 156 LEU A O 1
ATOM 1171 N N . GLY A 1 157 ? 34.008 29.720 -71.123 1.00 61.88 157 GLY A N 1
ATOM 1172 C CA . GLY A 1 157 ? 34.005 30.749 -70.077 1.00 61.88 157 GLY A CA 1
ATOM 1173 C C . GLY A 1 157 ? 32.776 31.667 -70.085 1.00 61.88 157 GLY A C 1
ATOM 1174 O O . GLY A 1 157 ? 32.782 32.723 -70.713 1.00 61.88 157 GLY A O 1
ATOM 1175 N N . HIS A 1 158 ? 31.740 31.281 -69.339 1.00 60.22 158 HIS A N 1
ATOM 1176 C CA . HIS A 1 158 ? 30.522 32.055 -69.130 1.00 60.22 158 HIS A CA 1
ATOM 1177 C C . HIS A 1 158 ? 30.450 32.584 -67.693 1.00 60.22 158 HIS A C 1
ATOM 1179 O O . HIS A 1 158 ? 30.726 31.883 -66.720 1.00 60.22 158 HIS A O 1
ATOM 1185 N N . ASN A 1 159 ? 30.056 33.853 -67.587 1.00 59.66 159 ASN A N 1
ATOM 1186 C CA . ASN A 1 159 ? 30.027 34.678 -66.381 1.00 59.66 159 ASN A CA 1
ATOM 1187 C C . ASN A 1 159 ? 29.418 33.974 -65.151 1.00 59.66 159 ASN A C 1
ATOM 1189 O O . ASN A 1 159 ? 28.228 33.668 -65.150 1.00 59.66 159 ASN A O 1
ATOM 1193 N N . GLY A 1 160 ? 30.253 33.793 -64.115 1.00 57.03 160 GLY A N 1
ATOM 1194 C CA . GLY A 1 160 ? 30.042 33.672 -62.653 1.00 57.03 160 GLY A CA 1
ATOM 1195 C C . GLY A 1 160 ? 28.832 32.942 -62.043 1.00 57.03 160 GLY A C 1
ATOM 1196 O O . GLY A 1 160 ? 28.972 32.296 -61.008 1.00 57.03 160 GLY A O 1
ATOM 1197 N N . ILE A 1 161 ? 27.643 33.031 -62.629 1.00 59.47 161 ILE A N 1
ATOM 1198 C CA . ILE A 1 161 ? 26.377 32.604 -62.022 1.00 59.47 161 ILE A CA 1
ATOM 1199 C C . ILE A 1 161 ? 26.098 31.119 -62.308 1.00 59.47 161 ILE A C 1
ATOM 1201 O O . ILE A 1 161 ? 25.623 30.402 -61.428 1.00 59.47 161 ILE A O 1
ATOM 1205 N N . GLY A 1 162 ? 26.467 30.618 -63.494 1.00 57.50 162 GLY A N 1
ATOM 1206 C CA . GLY A 1 162 ? 26.274 29.206 -63.860 1.00 57.50 162 GLY A CA 1
ATOM 1207 C C . GLY A 1 162 ? 27.134 28.234 -63.041 1.00 57.50 162 GLY A C 1
ATOM 1208 O O . GLY A 1 162 ? 26.693 27.135 -62.709 1.00 57.50 162 GLY A O 1
ATOM 1209 N N . LEU A 1 163 ? 28.331 28.667 -62.638 1.00 58.56 163 LEU A N 1
ATOM 1210 C CA . LEU A 1 163 ? 29.285 27.846 -61.890 1.00 58.56 163 LEU A CA 1
ATOM 1211 C C . LEU A 1 163 ? 28.805 27.546 -60.458 1.00 58.56 163 LEU A C 1
ATOM 1213 O O . LEU A 1 163 ? 29.007 26.448 -59.942 1.00 58.56 163 LEU A O 1
ATOM 1217 N N . SER A 1 164 ? 28.115 28.506 -59.835 1.00 60.38 164 SER A N 1
ATOM 1218 C CA . SER A 1 164 ? 27.618 28.385 -58.459 1.00 60.38 164 SER A CA 1
ATOM 1219 C C . SER A 1 164 ? 26.514 27.328 -58.335 1.00 60.38 164 SER A C 1
ATOM 1221 O O . SER A 1 164 ? 26.544 26.488 -57.435 1.00 60.38 164 SER A O 1
ATOM 1223 N N . ILE A 1 165 ? 25.583 27.292 -59.294 1.00 64.31 165 ILE A N 1
ATOM 1224 C CA . ILE A 1 165 ? 24.463 26.336 -59.295 1.00 64.31 165 ILE A CA 1
ATOM 1225 C C . ILE A 1 165 ? 24.972 24.897 -59.477 1.00 64.31 165 ILE A C 1
ATOM 1227 O O . ILE A 1 165 ? 24.491 23.976 -58.813 1.00 64.31 165 ILE A O 1
ATOM 1231 N N . ILE A 1 166 ? 25.987 24.705 -60.326 1.00 65.44 166 ILE A N 1
ATOM 1232 C CA . ILE A 1 166 ? 26.595 23.391 -60.576 1.00 65.44 166 ILE A CA 1
ATOM 1233 C C . ILE A 1 166 ? 27.343 22.891 -59.329 1.00 65.44 166 ILE A C 1
ATOM 1235 O O . ILE A 1 166 ? 27.173 21.735 -58.941 1.00 65.44 166 ILE A O 1
ATOM 1239 N N . CYS A 1 167 ? 28.098 23.756 -58.643 1.00 65.75 167 CYS A N 1
ATOM 1240 C CA . CYS A 1 167 ? 28.763 23.399 -57.385 1.00 65.75 167 CYS A CA 1
ATOM 1241 C C . CYS A 1 167 ? 27.768 22.989 -56.289 1.00 65.75 167 CYS A C 1
ATOM 1243 O O . CYS A 1 167 ? 27.980 21.977 -55.620 1.00 65.75 167 CYS A O 1
ATOM 1245 N N . VAL A 1 168 ? 26.657 23.717 -56.128 1.00 69.75 168 VAL A N 1
ATOM 1246 C CA . VAL A 1 168 ? 25.622 23.371 -55.136 1.00 69.75 168 VAL A CA 1
ATOM 1247 C C . VAL A 1 168 ? 24.981 22.014 -55.452 1.00 69.75 168 VAL A C 1
ATOM 1249 O O . VAL A 1 168 ? 24.787 21.201 -54.546 1.00 69.75 168 VAL A O 1
ATOM 1252 N N . ALA A 1 169 ? 24.713 21.719 -56.728 1.00 71.69 169 ALA A N 1
ATOM 1253 C CA . ALA A 1 169 ? 24.165 20.427 -57.142 1.00 71.69 169 ALA A CA 1
ATOM 1254 C C . ALA A 1 169 ? 25.130 19.258 -56.862 1.00 71.69 169 ALA A C 1
ATOM 1256 O O . ALA A 1 169 ? 24.696 18.202 -56.391 1.00 71.69 169 ALA A O 1
ATOM 1257 N N . LEU A 1 170 ? 26.435 19.451 -57.084 1.00 72.50 170 LEU A N 1
ATOM 1258 C CA . LEU A 1 170 ? 27.459 18.442 -56.790 1.00 72.50 170 LEU A CA 1
ATOM 1259 C C . LEU A 1 170 ? 27.620 18.199 -55.284 1.00 72.50 170 LEU A C 1
ATOM 1261 O O . LEU A 1 170 ? 27.706 17.045 -54.863 1.00 72.50 170 LEU A O 1
ATOM 1265 N N . ILE A 1 171 ? 27.583 19.255 -54.465 1.00 70.94 171 ILE A N 1
ATOM 1266 C CA . ILE A 1 171 ? 27.656 19.144 -52.999 1.00 70.94 171 ILE A CA 1
ATOM 1267 C C . ILE A 1 171 ? 26.439 18.380 -52.458 1.00 70.94 171 ILE A C 1
ATOM 1269 O O . ILE A 1 171 ? 26.595 17.439 -51.679 1.00 70.94 171 ILE A O 1
ATOM 1273 N N . LEU A 1 172 ? 25.225 18.716 -52.910 1.00 67.94 172 LEU A N 1
ATOM 1274 C CA . LEU A 1 172 ? 24.008 18.008 -52.493 1.00 67.94 172 LEU A CA 1
ATOM 1275 C C . LEU A 1 172 ? 23.999 16.540 -52.956 1.00 67.94 172 LEU A C 1
ATOM 1277 O O . LEU A 1 172 ? 23.553 15.662 -52.211 1.00 67.94 172 LEU A O 1
ATOM 1281 N N . GLY A 1 173 ? 24.525 16.259 -54.152 1.00 71.12 173 GLY A N 1
ATOM 1282 C CA . GLY A 1 173 ? 24.718 14.896 -54.651 1.00 71.12 173 GLY A CA 1
ATOM 1283 C C . GLY A 1 173 ? 25.702 14.087 -53.799 1.00 71.12 173 GLY A C 1
ATOM 1284 O O . GLY A 1 173 ? 25.410 12.943 -53.445 1.00 71.12 173 GLY A O 1
ATOM 1285 N N . PHE A 1 174 ? 26.821 14.699 -53.400 1.00 71.06 174 PHE A N 1
ATOM 1286 C CA . PHE A 1 174 ? 27.828 14.078 -52.539 1.00 71.06 174 PHE A CA 1
ATOM 1287 C C . PHE A 1 174 ? 27.271 13.740 -51.149 1.00 71.06 174 PHE A C 1
ATOM 1289 O O . PHE A 1 174 ? 27.428 12.611 -50.684 1.00 71.06 174 PHE A O 1
ATOM 1296 N N . PHE A 1 175 ? 26.531 14.658 -50.515 1.00 61.09 175 PHE A N 1
ATOM 1297 C CA . PHE A 1 175 ? 25.920 14.403 -49.204 1.00 61.09 175 PHE A CA 1
ATOM 1298 C C . PHE A 1 175 ? 24.910 13.247 -49.228 1.00 61.09 175 PHE A C 1
ATOM 1300 O O . PHE A 1 175 ? 24.854 12.457 -48.283 1.00 61.09 175 PHE A O 1
ATOM 1307 N N . ARG A 1 176 ? 24.148 13.085 -50.318 1.00 62.62 176 ARG A N 1
ATOM 1308 C CA . ARG A 1 176 ? 23.241 11.934 -50.470 1.00 62.62 176 ARG A CA 1
ATOM 1309 C C . ARG A 1 176 ? 23.972 10.615 -50.709 1.00 62.62 176 ARG A C 1
ATOM 1311 O O . ARG A 1 176 ? 23.485 9.579 -50.259 1.00 62.62 176 ARG A O 1
ATOM 1318 N N . LEU A 1 177 ? 25.127 10.643 -51.370 1.00 62.88 177 LEU A N 1
ATOM 1319 C CA . LEU A 1 177 ? 25.963 9.460 -51.569 1.00 62.88 177 LEU A CA 1
ATOM 1320 C C . LEU A 1 177 ? 26.615 9.007 -50.252 1.00 62.88 177 LEU A C 1
ATOM 1322 O O . LEU A 1 177 ? 26.567 7.824 -49.927 1.00 62.88 177 LEU A O 1
ATOM 1326 N N . VAL A 1 178 ? 27.144 9.938 -49.451 1.00 58.44 178 VAL A N 1
ATOM 1327 C CA . VAL A 1 178 ? 27.745 9.621 -48.141 1.00 58.44 178 VAL A CA 1
ATOM 1328 C C . VAL A 1 178 ? 26.697 9.084 -47.159 1.00 58.44 178 VAL A C 1
ATOM 1330 O O . VAL A 1 178 ? 26.951 8.084 -46.490 1.00 58.44 178 VAL A O 1
ATOM 1333 N N . ALA A 1 179 ? 25.485 9.652 -47.139 1.00 52.56 179 ALA A N 1
ATOM 1334 C CA . ALA A 1 179 ? 24.375 9.124 -46.337 1.00 52.56 179 ALA A CA 1
ATOM 1335 C C . ALA A 1 179 ? 23.947 7.701 -46.755 1.00 52.56 179 ALA A C 1
ATOM 1337 O O . ALA A 1 179 ? 23.432 6.946 -45.934 1.00 52.56 179 ALA A O 1
ATOM 1338 N N . SER A 1 180 ? 24.182 7.316 -48.014 1.00 54.69 180 SER A N 1
ATOM 1339 C CA . SER A 1 180 ? 23.908 5.963 -48.509 1.00 54.69 180 SER A CA 1
ATOM 1340 C C . SER A 1 180 ? 25.001 4.951 -48.151 1.00 54.69 180 SER A C 1
ATOM 1342 O O . SER A 1 180 ? 24.707 3.759 -48.107 1.00 54.69 180 SER A O 1
ATOM 1344 N N . ILE A 1 181 ? 26.244 5.394 -47.936 1.00 55.31 181 ILE A N 1
ATOM 1345 C CA . ILE A 1 181 ? 27.384 4.521 -47.607 1.00 55.31 181 ILE A CA 1
ATOM 1346 C C . ILE A 1 181 ? 27.541 4.378 -46.079 1.00 55.31 181 ILE A C 1
ATOM 1348 O O . ILE A 1 181 ? 27.964 3.332 -45.596 1.00 55.31 181 ILE A O 1
ATOM 1352 N N . GLY A 1 182 ? 27.121 5.378 -45.296 1.00 41.19 182 GLY A N 1
ATOM 1353 C CA . GLY A 1 182 ? 27.230 5.393 -43.829 1.00 41.19 182 GLY A CA 1
ATOM 1354 C C . GLY A 1 182 ? 26.292 4.458 -43.046 1.00 41.19 182 GLY A C 1
ATOM 1355 O O . GLY A 1 182 ? 26.275 4.529 -41.823 1.00 41.19 182 GLY A O 1
ATOM 1356 N N . VAL A 1 183 ? 25.515 3.589 -43.703 1.00 45.00 183 VAL A N 1
ATOM 1357 C CA . VAL A 1 183 ? 24.546 2.678 -43.047 1.00 45.00 183 VAL A CA 1
ATOM 1358 C C . VAL A 1 183 ? 25.080 1.243 -42.876 1.00 45.00 183 VAL A C 1
ATOM 1360 O O . VAL A 1 183 ? 24.382 0.370 -42.374 1.00 45.00 183 VAL A O 1
ATOM 1363 N N . THR A 1 184 ? 26.345 0.969 -43.196 1.00 44.28 184 THR A N 1
ATOM 1364 C CA . THR A 1 184 ? 26.933 -0.371 -42.999 1.00 44.28 184 THR A CA 1
ATOM 1365 C C . THR A 1 184 ? 28.250 -0.315 -42.232 1.00 44.28 184 THR A C 1
ATOM 1367 O O . THR A 1 184 ? 29.309 -0.529 -42.814 1.00 44.28 184 THR A O 1
ATOM 1370 N N . ALA A 1 185 ? 28.199 -0.021 -40.930 1.00 39.12 185 ALA A N 1
ATOM 1371 C CA . ALA A 1 185 ? 29.311 -0.282 -40.010 1.00 39.12 185 ALA A CA 1
ATOM 1372 C C . ALA A 1 185 ? 28.855 -0.293 -38.536 1.00 39.12 185 ALA A C 1
ATOM 1374 O O . ALA A 1 185 ? 29.028 0.683 -37.815 1.00 39.12 185 ALA A O 1
ATOM 1375 N N . SER A 1 186 ? 28.329 -1.424 -38.068 1.00 34.06 186 SER A N 1
ATOM 1376 C CA . SER A 1 186 ? 28.491 -1.856 -36.673 1.00 34.06 186 SER A CA 1
ATOM 1377 C C . SER A 1 186 ? 28.694 -3.363 -36.699 1.00 34.06 186 SER A C 1
ATOM 1379 O O . SER A 1 186 ? 27.820 -4.101 -37.139 1.00 34.06 186 SER A O 1
ATOM 1381 N N . GLY A 1 187 ? 29.912 -3.775 -36.349 1.00 32.41 187 GLY A N 1
ATOM 1382 C CA . GLY A 1 187 ? 30.392 -5.144 -36.460 1.00 32.41 187 GLY A CA 1
ATOM 1383 C C . GLY A 1 187 ? 29.801 -6.073 -35.407 1.00 32.41 187 GLY A C 1
ATOM 1384 O O . GLY A 1 187 ? 29.709 -5.724 -34.231 1.00 32.41 187 GLY A O 1
ATOM 1385 N N . ASP A 1 188 ? 29.472 -7.277 -35.865 1.00 33.06 188 ASP A N 1
ATOM 1386 C CA . ASP A 1 188 ? 29.229 -8.459 -35.051 1.00 33.06 188 ASP A CA 1
ATOM 1387 C C . ASP A 1 188 ? 30.527 -8.878 -34.348 1.00 33.06 188 ASP A C 1
ATOM 1389 O O . ASP A 1 188 ? 31.455 -9.411 -34.958 1.00 33.06 188 ASP A O 1
ATOM 1393 N N . GLY A 1 189 ? 30.592 -8.637 -33.041 1.00 29.12 189 GLY A N 1
ATOM 1394 C CA . GLY A 1 189 ? 31.557 -9.265 -32.147 1.00 29.12 189 GLY A CA 1
ATOM 1395 C C . GLY A 1 189 ? 30.970 -10.555 -31.589 1.00 29.12 189 GLY A C 1
ATOM 1396 O O . GLY A 1 189 ? 30.411 -10.556 -30.496 1.00 29.12 189 GLY A O 1
ATOM 1397 N N . ALA A 1 190 ? 31.084 -11.646 -32.345 1.00 30.20 190 ALA A N 1
ATOM 1398 C CA . ALA A 1 190 ? 30.827 -12.990 -31.848 1.00 30.20 190 ALA A CA 1
ATOM 1399 C C . ALA A 1 190 ? 31.861 -13.348 -30.766 1.00 30.20 190 ALA A C 1
ATOM 1401 O O . ALA A 1 190 ? 33.054 -13.450 -31.051 1.00 30.20 190 ALA A O 1
ATOM 1402 N N . VAL A 1 191 ? 31.409 -13.566 -29.530 1.00 28.88 191 VAL A N 1
ATOM 1403 C CA . VAL A 1 191 ? 32.192 -14.254 -28.496 1.00 28.88 191 VAL A CA 1
ATOM 1404 C C . VAL A 1 191 ? 31.430 -15.514 -28.114 1.00 28.88 191 VAL A C 1
ATOM 1406 O O . VAL A 1 191 ? 30.439 -15.477 -27.390 1.00 28.88 191 VAL A O 1
ATOM 1409 N N . SER A 1 192 ? 31.896 -16.630 -28.662 1.00 30.00 192 SER A N 1
ATOM 1410 C CA . SER A 1 192 ? 31.490 -17.982 -28.301 1.00 30.00 192 SER A CA 1
ATOM 1411 C C . SER A 1 192 ? 32.070 -18.355 -26.938 1.00 30.00 192 SER A C 1
ATOM 1413 O O . SER A 1 192 ? 33.282 -18.265 -26.751 1.00 30.00 192 SER A O 1
ATOM 1415 N N . THR A 1 193 ? 31.253 -18.880 -26.027 1.00 31.84 193 THR A N 1
ATOM 1416 C CA . THR A 1 193 ? 31.721 -19.778 -24.958 1.00 31.84 193 THR A CA 1
ATOM 1417 C C . THR A 1 193 ? 30.766 -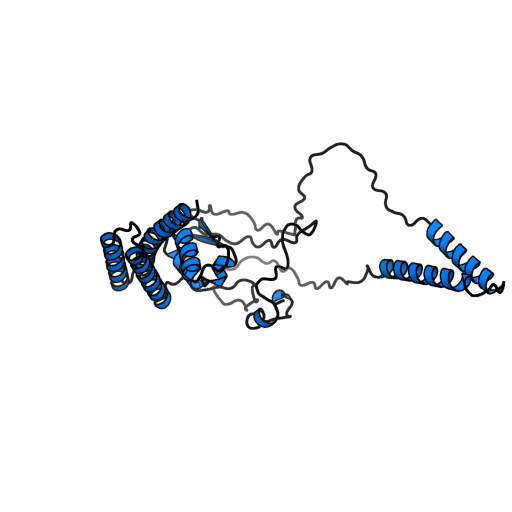20.968 -24.817 1.00 31.84 193 THR A C 1
ATOM 1419 O O . THR A 1 193 ? 29.597 -20.868 -25.192 1.00 31.84 193 THR A O 1
ATOM 1422 N N . PRO A 1 194 ? 31.283 -22.145 -24.421 1.00 34.22 194 PRO A N 1
ATOM 1423 C CA . PRO A 1 194 ? 30.756 -23.421 -24.878 1.00 34.22 194 PRO A CA 1
ATOM 1424 C C . PRO A 1 194 ? 29.625 -23.957 -24.001 1.00 34.22 194 PRO A C 1
ATOM 1426 O O . PRO A 1 194 ? 29.614 -23.814 -22.782 1.00 34.22 194 PRO A O 1
ATOM 1429 N N . ILE A 1 195 ? 28.722 -24.670 -24.667 1.00 31.47 195 ILE A N 1
ATOM 1430 C CA . ILE A 1 195 ? 27.787 -25.622 -24.078 1.00 31.47 195 ILE A CA 1
ATOM 1431 C C . ILE A 1 195 ? 28.607 -26.782 -23.496 1.00 31.47 195 ILE A C 1
ATOM 1433 O O . ILE A 1 195 ? 29.335 -27.447 -24.234 1.00 31.47 195 ILE A O 1
ATOM 1437 N N . LEU A 1 196 ? 28.457 -27.065 -22.201 1.00 30.88 196 LEU A N 1
ATOM 1438 C CA . LEU A 1 196 ? 28.813 -28.364 -21.634 1.00 30.88 196 LEU A CA 1
ATOM 1439 C C . LEU A 1 196 ? 27.591 -28.929 -20.905 1.00 30.88 196 LEU A C 1
ATOM 1441 O O . LEU A 1 196 ? 27.249 -28.508 -19.804 1.00 30.88 196 LEU A O 1
ATOM 1445 N N . GLY A 1 197 ? 26.912 -29.865 -21.566 1.00 28.64 197 GLY A N 1
ATOM 1446 C CA . GLY A 1 197 ? 25.939 -30.745 -20.933 1.00 28.64 197 GLY A CA 1
ATOM 1447 C C . GLY A 1 197 ? 26.647 -31.861 -20.163 1.00 28.64 197 GLY A C 1
ATOM 1448 O O . GLY A 1 197 ? 27.684 -32.361 -20.597 1.00 28.64 197 GLY A O 1
ATOM 1449 N N . GLY A 1 198 ? 26.071 -32.270 -19.035 1.00 28.09 198 GLY A N 1
ATOM 1450 C CA . GLY A 1 198 ? 26.528 -33.424 -18.266 1.00 28.09 198 GLY A CA 1
ATOM 1451 C C . GLY A 1 198 ? 25.663 -33.664 -17.032 1.00 28.09 198 GLY A C 1
ATOM 1452 O O . GLY A 1 198 ? 25.593 -32.823 -16.145 1.00 28.09 198 GLY A O 1
ATOM 1453 N N . SER A 1 199 ? 24.986 -34.811 -17.018 1.00 31.02 199 SER A N 1
ATOM 1454 C CA . SER A 1 199 ? 24.047 -35.303 -16.009 1.00 31.02 199 SER A CA 1
ATOM 1455 C C . SER A 1 199 ? 24.541 -35.296 -14.558 1.00 31.02 199 SER A C 1
ATOM 1457 O O . SER A 1 199 ? 25.649 -35.728 -14.270 1.00 31.02 199 SER A O 1
ATOM 1459 N N . GLY A 1 200 ? 23.602 -34.989 -13.655 1.00 33.09 200 GLY A N 1
ATOM 1460 C CA . GLY A 1 200 ? 23.379 -35.693 -12.389 1.00 33.09 200 GLY A CA 1
ATOM 1461 C C . GLY A 1 200 ? 24.454 -35.605 -11.306 1.00 33.09 200 GLY A C 1
ATOM 1462 O O . GLY A 1 200 ? 25.320 -36.468 -11.235 1.00 33.09 200 GLY A O 1
ATOM 1463 N N . MET A 1 201 ? 24.281 -34.688 -10.347 1.00 26.78 201 MET A N 1
ATOM 1464 C CA . MET A 1 201 ? 24.605 -34.964 -8.942 1.00 26.78 201 MET A CA 1
ATOM 1465 C C . MET A 1 201 ? 23.965 -33.941 -7.994 1.00 26.78 201 MET A C 1
ATOM 1467 O O . MET A 1 201 ? 23.855 -32.759 -8.296 1.00 26.78 201 MET A O 1
ATOM 1471 N N . HIS A 1 202 ? 23.504 -34.451 -6.857 1.00 35.81 202 HIS A N 1
ATOM 1472 C CA . HIS A 1 202 ? 22.894 -33.736 -5.739 1.00 35.81 202 HIS A CA 1
ATOM 1473 C C . HIS A 1 202 ? 23.944 -32.919 -4.944 1.00 35.81 202 HIS A C 1
ATOM 1475 O O . HIS A 1 202 ? 25.078 -33.377 -4.831 1.00 35.81 202 HIS A O 1
ATOM 1481 N N . LEU A 1 203 ? 23.482 -31.839 -4.274 1.00 29.62 203 LEU A N 1
ATOM 1482 C CA . LEU A 1 203 ? 24.101 -31.033 -3.178 1.00 29.62 203 LEU A CA 1
ATOM 1483 C C . LEU A 1 203 ? 24.918 -29.784 -3.594 1.00 29.62 203 LEU A C 1
ATOM 1485 O O . LEU A 1 203 ? 25.505 -29.780 -4.669 1.00 29.62 203 LEU A O 1
ATOM 1489 N N . PRO A 1 204 ? 25.150 -28.801 -2.692 1.00 32.69 204 PRO A N 1
ATOM 1490 C CA . PRO A 1 204 ? 24.281 -28.142 -1.704 1.00 32.69 204 PRO A CA 1
ATOM 1491 C C . PRO A 1 204 ? 24.268 -26.598 -1.898 1.00 32.69 204 PRO A C 1
ATOM 1493 O O . PRO A 1 204 ? 24.975 -26.053 -2.740 1.00 32.69 204 PRO A O 1
ATOM 1496 N N . VAL A 1 205 ? 23.467 -25.877 -1.101 1.00 44.50 205 VAL A N 1
ATOM 1497 C CA . VAL A 1 205 ? 23.442 -24.400 -1.039 1.00 44.50 205 VAL A CA 1
ATOM 1498 C C . VAL A 1 205 ? 24.853 -23.861 -0.761 1.00 44.50 205 VAL A C 1
ATOM 1500 O O . VAL A 1 205 ? 25.381 -24.025 0.336 1.00 44.50 205 VAL A O 1
ATOM 1503 N N . GLY A 1 206 ? 25.459 -23.226 -1.764 1.00 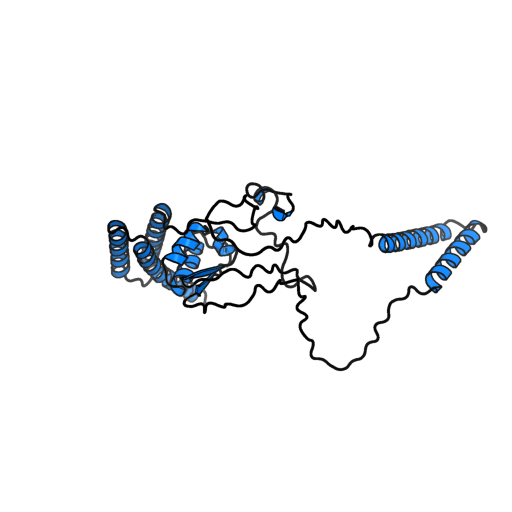32.78 206 GLY A N 1
ATOM 1504 C CA . GLY A 1 206 ? 26.787 -22.623 -1.698 1.00 32.78 206 GLY A CA 1
ATOM 1505 C C . GLY A 1 206 ? 26.933 -21.554 -2.777 1.00 32.78 206 GLY A C 1
ATOM 1506 O O . GLY A 1 206 ? 26.824 -21.839 -3.964 1.00 32.78 206 GLY A O 1
ATOM 1507 N N . SER A 1 207 ? 27.122 -20.318 -2.321 1.00 42.38 207 SER A N 1
ATOM 1508 C CA . SER A 1 207 ? 27.310 -19.062 -3.058 1.00 42.38 207 SER A CA 1
ATOM 1509 C C . SER A 1 207 ? 27.904 -19.185 -4.471 1.00 42.38 207 SER A C 1
ATOM 1511 O O . SER A 1 207 ? 29.112 -19.370 -4.634 1.00 42.38 207 SER A O 1
ATOM 1513 N N . LEU A 1 208 ? 27.063 -18.968 -5.486 1.00 32.22 208 LEU A N 1
ATOM 1514 C CA . LEU A 1 208 ? 27.508 -18.582 -6.826 1.00 32.22 208 LEU A CA 1
ATOM 1515 C C . LEU A 1 208 ? 28.053 -17.140 -6.784 1.00 32.22 208 LEU A C 1
ATOM 1517 O O . LEU A 1 208 ? 27.505 -16.304 -6.059 1.00 32.22 208 LEU A O 1
ATOM 1521 N N . PRO A 1 209 ? 29.117 -16.819 -7.541 1.00 32.28 209 PRO A N 1
ATOM 1522 C CA . PRO A 1 209 ? 29.672 -15.473 -7.577 1.00 32.28 209 PRO A CA 1
ATOM 1523 C C . PRO A 1 209 ? 28.638 -14.497 -8.147 1.00 32.28 209 PRO A C 1
ATOM 1525 O O . PRO A 1 209 ? 27.998 -14.775 -9.160 1.00 32.28 209 PRO A O 1
ATOM 1528 N N . ALA A 1 210 ? 28.472 -13.357 -7.472 1.00 38.47 210 ALA A N 1
ATOM 1529 C CA . ALA A 1 210 ? 27.463 -12.345 -7.762 1.00 38.47 210 ALA A CA 1
ATOM 1530 C C . ALA A 1 210 ? 27.594 -11.779 -9.188 1.00 38.47 210 ALA A C 1
ATOM 1532 O O . ALA A 1 210 ? 28.287 -10.790 -9.435 1.00 38.47 210 ALA A O 1
ATOM 1533 N N . GLN A 1 211 ? 26.871 -12.376 -10.132 1.00 37.28 211 GLN A N 1
ATOM 1534 C CA . GLN A 1 211 ? 26.461 -11.701 -11.354 1.00 37.28 211 GLN A CA 1
ATOM 1535 C C . GLN A 1 211 ? 25.539 -10.555 -10.916 1.00 37.28 211 GLN A C 1
ATOM 1537 O O . GLN A 1 211 ? 24.508 -10.806 -10.293 1.00 37.28 211 GLN A O 1
ATOM 1542 N N . LYS A 1 212 ? 25.930 -9.294 -11.159 1.00 39.09 212 LYS A N 1
ATOM 1543 C CA . LYS A 1 212 ? 25.100 -8.113 -10.854 1.00 39.09 212 LYS A CA 1
ATOM 1544 C C . LYS A 1 212 ? 23.811 -8.192 -11.672 1.00 39.09 212 LYS A C 1
ATOM 1546 O O . LYS A 1 212 ? 23.750 -7.738 -12.812 1.00 39.09 212 LYS A O 1
ATOM 1551 N N . SER A 1 213 ? 22.810 -8.830 -11.086 1.00 49.44 213 SER A N 1
ATOM 1552 C CA . SER A 1 213 ? 21.459 -8.898 -11.608 1.00 49.44 213 SER A CA 1
ATOM 1553 C C . SER A 1 213 ? 20.870 -7.482 -11.655 1.00 49.44 213 SER A C 1
ATOM 1555 O O . SER A 1 213 ? 21.153 -6.687 -10.756 1.00 49.44 213 SER A O 1
ATOM 1557 N N . PRO A 1 214 ? 20.072 -7.123 -12.678 1.00 62.47 214 PRO A N 1
ATOM 1558 C CA . PRO A 1 214 ? 19.341 -5.854 -12.682 1.00 62.47 214 PRO A CA 1
ATOM 1559 C C . PRO A 1 214 ? 18.330 -5.762 -11.529 1.00 62.47 214 PRO A C 1
ATOM 1561 O O . PRO A 1 214 ? 17.863 -4.668 -11.218 1.00 62.47 214 PRO A O 1
ATOM 1564 N N . TYR A 1 215 ? 17.989 -6.895 -10.909 1.00 74.88 215 TYR A N 1
ATOM 1565 C CA . TYR A 1 215 ? 17.070 -6.958 -9.785 1.00 74.88 215 TYR A CA 1
ATOM 1566 C C . TYR A 1 215 ? 17.781 -6.624 -8.483 1.00 74.88 215 TYR A C 1
ATOM 1568 O O . TYR A 1 215 ? 18.900 -7.068 -8.217 1.00 74.88 215 TYR A O 1
ATOM 1576 N N . ARG A 1 216 ? 17.072 -5.878 -7.648 1.00 83.12 216 ARG A N 1
ATOM 1577 C CA . ARG A 1 216 ? 17.432 -5.637 -6.258 1.00 83.12 216 ARG A CA 1
ATOM 1578 C C . ARG A 1 216 ? 16.567 -6.509 -5.360 1.00 83.12 216 ARG A C 1
ATOM 1580 O O . ARG A 1 216 ? 15.435 -6.835 -5.706 1.00 83.12 216 ARG A O 1
ATOM 1587 N N . THR A 1 217 ? 17.105 -6.854 -4.205 1.00 87.81 217 THR A N 1
ATOM 1588 C CA . THR A 1 217 ? 16.394 -7.562 -3.139 1.00 87.81 217 THR A CA 1
ATOM 1589 C C . THR A 1 217 ? 16.342 -6.674 -1.912 1.00 87.81 217 THR A C 1
ATOM 1591 O O . THR A 1 217 ? 17.331 -6.022 -1.583 1.00 87.81 217 THR A O 1
ATOM 1594 N N . SER A 1 218 ? 15.197 -6.675 -1.238 1.00 90.31 218 SER A N 1
ATOM 1595 C CA . SER A 1 218 ? 14.973 -5.955 0.012 1.00 90.31 218 SER A CA 1
ATOM 1596 C C . SER A 1 218 ? 14.286 -6.877 1.016 1.00 90.31 218 SER A C 1
ATOM 1598 O O . SER A 1 218 ? 13.597 -7.818 0.619 1.00 90.31 218 SER A O 1
ATOM 1600 N N . SER A 1 219 ? 14.490 -6.624 2.308 1.00 92.69 219 SER A N 1
ATOM 1601 C CA . SER A 1 219 ? 13.790 -7.350 3.371 1.00 92.69 219 SER A CA 1
ATOM 1602 C C . SER A 1 219 ? 12.312 -6.964 3.381 1.00 92.69 219 SER A C 1
ATOM 1604 O O . SER A 1 219 ? 11.993 -5.785 3.298 1.00 92.69 219 SER A O 1
ATOM 1606 N N . ALA A 1 220 ? 11.420 -7.945 3.518 1.00 93.00 220 ALA A N 1
ATOM 1607 C CA . ALA A 1 220 ? 9.976 -7.736 3.673 1.00 93.00 220 ALA A CA 1
ATOM 1608 C C . ALA A 1 220 ? 9.531 -7.740 5.151 1.00 93.00 220 ALA A C 1
ATOM 1610 O O . ALA A 1 220 ? 8.352 -7.939 5.451 1.00 93.00 220 ALA A O 1
ATOM 1611 N N . GLU A 1 221 ? 10.477 -7.587 6.080 1.00 95.00 221 GLU A N 1
ATOM 1612 C CA . GLU A 1 221 ? 10.201 -7.538 7.513 1.00 95.00 221 GLU A CA 1
ATOM 1613 C C . GLU A 1 221 ? 9.531 -6.220 7.911 1.00 95.00 221 GLU A C 1
ATOM 1615 O O . GLU A 1 221 ? 9.879 -5.139 7.433 1.00 95.00 221 GLU A O 1
ATOM 1620 N N . VAL A 1 222 ? 8.574 -6.310 8.833 1.00 96.88 222 VAL A N 1
ATOM 1621 C CA . VAL A 1 222 ? 7.931 -5.137 9.426 1.00 96.88 222 VAL A CA 1
ATOM 1622 C C . VAL A 1 222 ? 8.896 -4.513 10.435 1.00 96.88 222 VAL A C 1
ATOM 1624 O O . VAL A 1 222 ? 9.127 -5.074 11.507 1.00 96.88 222 VAL A O 1
ATOM 1627 N N . THR A 1 223 ? 9.459 -3.355 10.095 1.00 96.12 223 THR A N 1
ATOM 1628 C CA . THR A 1 223 ? 10.425 -2.653 10.949 1.00 96.12 223 THR A CA 1
ATOM 1629 C C . THR A 1 223 ? 9.733 -1.789 12.014 1.00 96.12 223 THR A C 1
ATOM 1631 O O . THR A 1 223 ? 8.604 -1.335 11.799 1.00 96.12 223 THR A O 1
ATOM 1634 N N . PRO A 1 224 ? 10.390 -1.514 13.159 1.00 95.69 224 PRO A N 1
ATOM 1635 C CA . PRO A 1 224 ? 9.873 -0.585 14.166 1.00 95.69 224 PRO A CA 1
ATOM 1636 C C . PRO A 1 224 ? 9.584 0.809 13.601 1.00 95.69 224 PRO A C 1
ATOM 1638 O O . PRO A 1 224 ? 8.501 1.333 13.843 1.00 95.69 224 PRO A O 1
ATOM 1641 N N . ASP A 1 225 ? 10.489 1.347 12.782 1.00 96.12 225 ASP A N 1
ATOM 1642 C CA . ASP A 1 225 ? 10.340 2.659 12.139 1.00 96.12 225 ASP A CA 1
ATOM 1643 C C . ASP A 1 225 ? 9.102 2.703 11.234 1.00 96.12 225 ASP A C 1
ATOM 1645 O O . ASP A 1 225 ? 8.343 3.671 11.236 1.00 96.12 225 ASP A O 1
ATOM 1649 N N . PHE A 1 226 ? 8.844 1.623 10.485 1.00 97.19 226 PHE A N 1
ATOM 1650 C CA . PHE A 1 226 ? 7.650 1.539 9.648 1.00 97.19 226 PHE A CA 1
ATOM 1651 C C . PHE A 1 226 ? 6.373 1.472 10.489 1.00 97.19 226 PHE A C 1
ATOM 1653 O O . PHE A 1 226 ? 5.364 2.093 10.147 1.00 97.19 226 PHE A O 1
ATOM 1660 N N . LEU A 1 227 ? 6.402 0.753 11.616 1.00 97.44 227 LEU A N 1
ATOM 1661 C CA . LEU A 1 227 ? 5.289 0.779 12.555 1.00 97.44 227 LEU A CA 1
ATOM 1662 C C . LEU A 1 227 ? 5.085 2.196 13.090 1.00 97.44 227 LEU A C 1
ATOM 1664 O O . LEU A 1 227 ? 3.963 2.687 13.018 1.00 97.44 227 LEU A O 1
ATOM 1668 N N . GLU A 1 228 ? 6.119 2.859 13.597 1.00 96.69 228 GLU A N 1
ATOM 1669 C CA . GLU A 1 228 ? 6.034 4.232 14.106 1.00 96.69 228 GLU A CA 1
ATOM 1670 C C . GLU A 1 228 ? 5.400 5.179 13.081 1.00 96.69 228 GLU A C 1
ATOM 1672 O O . GLU A 1 228 ? 4.378 5.794 13.392 1.00 96.69 228 GLU A O 1
ATOM 1677 N N . PHE A 1 229 ? 5.864 5.139 11.830 1.00 96.94 229 PHE A N 1
ATOM 1678 C CA . PHE A 1 229 ? 5.263 5.888 10.725 1.00 96.94 229 PHE A CA 1
ATOM 1679 C C . PHE A 1 229 ? 3.757 5.616 10.559 1.00 96.94 229 PHE A C 1
ATOM 1681 O O . PHE A 1 229 ? 2.959 6.544 10.441 1.00 96.94 229 PHE A O 1
ATOM 1688 N N . LEU A 1 230 ? 3.322 4.348 10.581 1.00 97.88 230 LEU A N 1
ATOM 1689 C CA . LEU A 1 230 ? 1.890 4.018 10.504 1.00 97.88 230 LEU A CA 1
ATOM 1690 C C . LEU A 1 230 ? 1.096 4.573 11.696 1.00 97.88 230 LEU A C 1
ATOM 1692 O O . LEU A 1 230 ? -0.084 4.894 11.552 1.00 97.88 230 LEU A O 1
ATOM 1696 N N . ALA A 1 231 ? 1.712 4.647 12.879 1.00 96.75 231 ALA A N 1
ATOM 1697 C CA . ALA A 1 231 ? 1.085 5.219 14.069 1.00 96.75 231 ALA A CA 1
ATOM 1698 C C . ALA A 1 231 ? 0.878 6.727 13.913 1.00 96.75 231 ALA A C 1
ATOM 1700 O O . ALA A 1 231 ? -0.201 7.230 14.239 1.00 96.75 231 ALA A O 1
ATOM 1701 N N . GLU A 1 232 ? 1.904 7.422 13.426 1.00 97.00 232 GLU A N 1
ATOM 1702 C CA . GLU A 1 232 ? 1.880 8.859 13.157 1.00 97.00 232 GLU A CA 1
ATOM 1703 C C . GLU A 1 232 ? 0.841 9.185 12.089 1.00 97.00 232 GLU A C 1
ATOM 1705 O O . GLU A 1 232 ? -0.091 9.938 12.368 1.00 97.00 232 GLU A O 1
ATOM 1710 N N . ALA A 1 233 ? 0.896 8.508 10.937 1.00 96.12 233 ALA A N 1
ATOM 1711 C CA . ALA A 1 233 ? -0.059 8.695 9.848 1.00 96.12 233 ALA A CA 1
ATOM 1712 C C . ALA A 1 233 ? -1.511 8.472 10.304 1.00 96.12 233 ALA A C 1
ATOM 1714 O O . ALA A 1 233 ? -2.394 9.274 9.999 1.00 96.12 233 ALA A O 1
ATOM 1715 N N . GLN A 1 234 ? -1.778 7.416 11.084 1.00 96.00 234 GLN A N 1
ATOM 1716 C CA . GLN A 1 234 ? -3.106 7.196 11.664 1.00 96.00 234 GLN A CA 1
ATOM 1717 C C . GLN A 1 234 ? -3.518 8.360 12.580 1.00 96.00 234 GLN A C 1
ATOM 1719 O O . GLN A 1 234 ? -4.673 8.793 12.543 1.00 96.00 234 GLN A O 1
ATOM 1724 N N . SER A 1 235 ? -2.605 8.832 13.431 1.00 95.31 235 SER A N 1
ATOM 1725 C CA . SER A 1 235 ? -2.872 9.895 14.402 1.00 95.31 235 SER A CA 1
ATOM 1726 C C . SER A 1 235 ? -3.187 11.221 13.714 1.00 95.31 235 SER A C 1
ATOM 1728 O O . SER A 1 235 ? -4.187 11.852 14.049 1.00 95.31 235 SER A O 1
ATOM 1730 N N . GLU A 1 236 ? -2.374 11.608 12.735 1.00 95.06 236 GLU A N 1
ATOM 1731 C CA . GLU A 1 236 ? -2.548 12.835 11.958 1.00 95.06 236 GLU A CA 1
ATOM 1732 C C . GLU A 1 236 ? -3.849 12.814 11.158 1.00 95.06 236 GLU A C 1
ATOM 1734 O O . GLU A 1 236 ? -4.629 13.760 11.235 1.00 95.06 236 GLU A O 1
ATOM 1739 N N . LEU A 1 237 ? -4.137 11.711 10.459 1.00 94.75 237 LEU A N 1
ATOM 1740 C CA . LEU A 1 237 ? -5.386 11.562 9.710 1.00 94.75 237 LEU A CA 1
ATOM 1741 C C . LEU A 1 237 ? -6.606 11.637 10.630 1.00 94.75 237 LEU A C 1
ATOM 1743 O O . LEU A 1 237 ? -7.579 12.316 10.310 1.00 94.75 237 LEU A O 1
ATOM 1747 N N . THR A 1 238 ? -6.555 10.970 11.785 1.00 94.19 238 THR A N 1
ATOM 1748 C CA . THR A 1 238 ? -7.656 11.008 12.759 1.00 94.19 238 THR A CA 1
ATOM 1749 C C . THR A 1 238 ? -7.873 12.424 13.285 1.00 94.19 238 THR A C 1
ATOM 1751 O O . THR A 1 238 ? -9.015 12.872 13.367 1.00 94.19 238 THR A O 1
ATOM 1754 N N . GLN A 1 239 ? -6.794 13.146 13.603 1.00 93.62 239 GLN A N 1
ATOM 1755 C CA . GLN A 1 239 ? -6.888 14.530 14.058 1.00 93.62 239 GLN A CA 1
ATOM 1756 C C . GLN A 1 239 ? -7.457 15.436 12.962 1.00 93.62 239 GLN A C 1
ATOM 1758 O O . GLN A 1 239 ? -8.397 16.181 13.221 1.00 93.62 239 GLN A O 1
ATOM 1763 N N . ALA A 1 240 ? -6.975 15.303 11.725 1.00 92.56 240 ALA A N 1
ATOM 1764 C CA . ALA A 1 240 ? -7.496 16.050 10.586 1.00 92.56 240 ALA A CA 1
ATOM 1765 C C . ALA A 1 240 ? -8.992 15.777 10.361 1.00 92.56 240 ALA A C 1
ATOM 1767 O O . ALA A 1 240 ? -9.750 16.709 10.101 1.00 92.56 240 ALA A O 1
ATOM 1768 N N . ALA A 1 241 ? -9.437 14.527 10.508 1.00 92.88 241 ALA A N 1
ATOM 1769 C CA . ALA A 1 241 ? -10.849 14.179 10.398 1.00 92.88 241 ALA A CA 1
ATOM 1770 C C . ALA A 1 241 ? -11.704 14.868 11.467 1.00 92.88 241 ALA A C 1
ATOM 1772 O O . ALA A 1 241 ? -12.778 15.377 11.151 1.00 92.88 241 ALA A O 1
ATOM 1773 N N . ILE A 1 242 ? -11.218 14.930 12.709 1.00 91.69 242 ILE A N 1
ATOM 1774 C CA . ILE A 1 242 ? -11.895 15.628 13.810 1.00 91.69 242 ILE A CA 1
ATOM 1775 C C . ILE A 1 242 ? -11.942 17.135 13.541 1.00 91.69 242 ILE A C 1
ATOM 1777 O O . ILE A 1 242 ? -13.017 17.731 13.609 1.00 91.69 242 ILE A O 1
ATOM 1781 N N . ASP A 1 243 ? -10.806 17.737 13.189 1.00 92.94 243 ASP A N 1
ATOM 1782 C CA . ASP A 1 243 ? -10.681 19.183 12.975 1.00 92.94 243 ASP A CA 1
ATOM 1783 C C . ASP A 1 243 ? -11.559 19.672 11.815 1.00 92.94 243 ASP A C 1
ATOM 1785 O O . ASP A 1 243 ? -12.118 20.767 11.867 1.00 92.94 243 ASP A O 1
ATOM 1789 N N . ASN A 1 244 ? -11.718 18.842 10.781 1.00 91.06 244 ASN A N 1
ATOM 1790 C CA . ASN A 1 244 ? -12.549 19.144 9.617 1.00 91.06 244 ASN A CA 1
ATOM 1791 C C . ASN A 1 244 ? -13.992 18.617 9.737 1.00 91.06 244 ASN A C 1
ATOM 1793 O O . ASN A 1 244 ? -14.779 18.790 8.804 1.00 91.06 244 ASN A O 1
ATOM 1797 N N . GLY A 1 245 ? -14.357 17.980 10.855 1.00 90.75 245 GLY A N 1
ATOM 1798 C CA . GLY A 1 245 ? -15.708 17.469 11.099 1.00 90.75 245 GLY A CA 1
ATOM 1799 C C . GLY A 1 245 ? -16.147 16.345 10.153 1.00 90.75 245 GLY A C 1
ATOM 1800 O O . GLY A 1 245 ? -17.337 16.232 9.855 1.00 90.75 245 GLY A O 1
ATOM 1801 N N . TRP A 1 246 ? -15.213 15.531 9.656 1.00 90.56 246 TRP A N 1
ATOM 1802 C CA . TRP A 1 246 ? -15.530 14.386 8.797 1.00 90.56 246 TRP A CA 1
ATOM 1803 C C . TRP A 1 246 ? -16.250 13.286 9.597 1.00 90.56 246 TRP A C 1
ATOM 1805 O O . TRP A 1 246 ? -15.939 13.082 10.775 1.00 90.56 246 TRP A O 1
ATOM 1815 N N . PRO A 1 247 ? -17.199 12.548 8.990 1.00 90.69 247 PRO A N 1
ATOM 1816 C CA . PRO A 1 247 ? -18.044 11.574 9.678 1.00 90.69 247 PRO A CA 1
ATOM 1817 C C . PRO A 1 247 ? -17.294 10.260 9.950 1.00 90.69 247 PRO A C 1
ATOM 1819 O O . PRO A 1 247 ? -17.589 9.216 9.373 1.00 90.69 247 PRO A O 1
ATOM 1822 N N . VAL A 1 248 ? -16.322 10.304 10.858 1.00 92.56 248 VAL A N 1
ATOM 1823 C CA . VAL A 1 248 ? -15.590 9.131 11.356 1.00 92.56 248 VAL A CA 1
ATOM 1824 C C . VAL A 1 248 ? -16.066 8.764 12.762 1.00 92.56 248 VAL A C 1
ATOM 1826 O O . VAL A 1 248 ? -16.429 9.644 13.537 1.00 92.56 248 VAL A O 1
ATOM 1829 N N . ASP A 1 249 ? -16.053 7.475 13.117 1.00 94.56 249 ASP A N 1
ATOM 1830 C CA . ASP A 1 249 ? -16.322 7.018 14.490 1.00 94.56 249 ASP A CA 1
ATOM 1831 C C . ASP A 1 249 ? -15.033 7.107 15.334 1.00 94.56 249 ASP A C 1
ATOM 1833 O O . ASP A 1 249 ? -14.137 6.265 15.173 1.00 94.56 249 ASP A O 1
ATOM 1837 N N . PRO A 1 250 ? -14.908 8.083 16.258 1.00 91.25 250 PRO A N 1
ATOM 1838 C CA . PRO A 1 250 ? -13.676 8.273 17.020 1.00 91.25 250 PRO A CA 1
ATOM 1839 C C . PRO A 1 250 ? -13.391 7.099 17.958 1.00 91.25 250 PRO A C 1
ATOM 1841 O O . PRO A 1 250 ? -12.229 6.772 18.208 1.00 91.25 250 PRO A O 1
ATOM 1844 N N . LYS A 1 251 ? -14.441 6.438 18.461 1.00 94.31 251 LYS A N 1
ATOM 1845 C CA . LYS A 1 251 ? -14.299 5.306 19.376 1.00 94.31 251 LYS A CA 1
ATOM 1846 C C . LYS A 1 251 ? -13.753 4.092 18.635 1.00 94.31 251 LYS A C 1
ATOM 1848 O O . LYS A 1 251 ? -12.804 3.476 19.111 1.00 94.31 251 LYS A O 1
ATOM 1853 N N . ALA A 1 252 ? -14.277 3.795 17.446 1.00 95.44 252 ALA A N 1
ATOM 1854 C CA . ALA A 1 252 ? -13.758 2.706 16.621 1.00 95.44 252 ALA A CA 1
ATOM 1855 C C . ALA A 1 252 ? -12.277 2.915 16.245 1.00 95.44 252 ALA A C 1
ATOM 1857 O O . ALA A 1 252 ? -11.481 1.975 16.310 1.00 95.44 252 ALA A O 1
ATOM 1858 N N . LEU A 1 253 ? -11.878 4.147 15.904 1.00 95.62 253 LEU A N 1
ATOM 1859 C CA . LEU A 1 253 ? -10.477 4.477 15.608 1.00 95.62 253 LEU A CA 1
ATOM 1860 C C . LEU A 1 253 ? -9.573 4.344 16.845 1.00 95.62 253 LEU A C 1
ATOM 1862 O O . LEU A 1 253 ? -8.447 3.845 16.736 1.00 95.62 253 LEU A O 1
ATOM 1866 N N . GLN A 1 254 ? -10.066 4.734 18.023 1.00 95.00 254 GLN A N 1
ATOM 1867 C CA . GLN A 1 254 ? -9.361 4.542 19.290 1.00 95.00 254 GLN A CA 1
ATOM 1868 C C . GLN A 1 254 ? -9.209 3.053 19.639 1.00 95.00 254 GLN A C 1
ATOM 1870 O O . GLN A 1 254 ? -8.123 2.630 20.044 1.00 95.00 254 GLN A O 1
ATOM 1875 N N . ASP A 1 255 ? -10.248 2.247 19.424 1.00 97.38 255 ASP A N 1
ATOM 1876 C CA . ASP A 1 255 ? -10.216 0.801 19.653 1.00 97.38 255 ASP A CA 1
ATOM 1877 C C . ASP A 1 255 ? -9.200 0.115 18.724 1.00 97.38 255 ASP A C 1
ATOM 1879 O O . ASP A 1 255 ? -8.406 -0.714 19.178 1.00 97.38 255 ASP A O 1
ATOM 1883 N N . LEU A 1 256 ? -9.156 0.494 17.439 1.00 97.38 256 LEU A N 1
ATOM 1884 C CA . LEU A 1 256 ? -8.147 0.011 16.485 1.00 97.38 256 LEU A CA 1
ATOM 1885 C C . LEU A 1 256 ? -6.729 0.405 16.913 1.00 97.38 256 LEU A C 1
ATOM 1887 O O . LEU A 1 256 ? -5.814 -0.424 16.868 1.00 97.38 256 LEU A O 1
ATOM 1891 N N . ARG A 1 257 ? -6.541 1.647 17.381 1.00 96.25 257 ARG A N 1
ATOM 1892 C CA . ARG A 1 257 ? -5.254 2.111 17.917 1.00 96.25 257 ARG A CA 1
ATOM 1893 C C . ARG A 1 257 ? -4.816 1.243 19.094 1.00 96.25 257 ARG A C 1
ATOM 1895 O O . ARG A 1 257 ? -3.687 0.748 19.084 1.00 96.25 257 ARG A O 1
ATOM 1902 N N . GLN A 1 258 ? -5.695 1.022 20.069 1.00 97.31 258 GLN A N 1
ATOM 1903 C CA . GLN A 1 258 ? -5.381 0.234 21.260 1.00 97.31 258 GLN A CA 1
ATOM 1904 C C . GLN A 1 258 ? -5.040 -1.219 20.904 1.00 97.31 258 GLN A C 1
ATOM 1906 O O . GLN A 1 258 ? -4.007 -1.734 21.335 1.00 97.31 258 GLN A O 1
ATOM 1911 N N . GLN A 1 259 ? -5.837 -1.847 20.036 1.00 97.94 259 GLN A N 1
ATOM 1912 C CA . GLN A 1 259 ? -5.562 -3.199 19.547 1.00 97.94 259 GLN A CA 1
ATOM 1913 C C . GLN A 1 259 ? -4.214 -3.284 18.815 1.00 97.94 259 GLN A C 1
ATOM 1915 O O . GLN A 1 259 ? -3.513 -4.285 18.956 1.00 97.94 259 GLN A O 1
ATOM 1920 N N . SER A 1 260 ? -3.825 -2.246 18.059 1.00 97.12 260 SER A N 1
ATOM 1921 C CA . SER A 1 260 ? -2.533 -2.226 17.355 1.00 97.12 260 SER A CA 1
ATOM 1922 C C . SER A 1 260 ? -1.354 -2.193 18.332 1.00 97.12 260 SER A C 1
ATOM 1924 O O . SER A 1 260 ? -0.381 -2.923 18.156 1.00 97.12 260 SER A O 1
ATOM 1926 N N . ILE A 1 261 ? -1.471 -1.417 19.415 1.00 96.44 261 ILE A N 1
ATOM 1927 C CA . ILE A 1 261 ? -0.466 -1.351 20.482 1.00 96.44 261 ILE A CA 1
ATOM 1928 C C . ILE A 1 261 ? -0.348 -2.711 21.177 1.00 96.44 261 ILE A C 1
ATOM 1930 O O . ILE A 1 261 ? 0.757 -3.189 21.439 1.00 96.44 261 ILE A O 1
ATOM 1934 N N . ASP A 1 262 ? -1.476 -3.361 21.454 1.00 97.62 262 ASP A N 1
ATOM 1935 C CA . ASP A 1 262 ? -1.479 -4.669 22.102 1.00 97.62 262 ASP A CA 1
ATOM 1936 C C . ASP A 1 262 ? -0.956 -5.786 21.182 1.00 97.62 262 ASP A C 1
ATOM 1938 O O . ASP A 1 262 ? -0.357 -6.740 21.677 1.00 97.62 262 ASP A O 1
ATOM 1942 N N . ALA A 1 263 ? -1.102 -5.657 19.859 1.00 97.06 263 ALA A N 1
ATOM 1943 C CA . ALA A 1 263 ? -0.483 -6.560 18.887 1.00 97.06 263 ALA A CA 1
ATOM 1944 C C . ALA A 1 263 ? 1.053 -6.473 18.920 1.00 97.06 263 ALA A C 1
ATOM 1946 O O . ALA A 1 263 ? 1.723 -7.504 18.982 1.00 97.06 263 ALA A O 1
ATOM 1947 N N . VAL A 1 264 ? 1.615 -5.260 18.999 1.00 94.81 264 VAL A N 1
ATOM 1948 C CA . VAL A 1 264 ? 3.069 -5.066 19.167 1.00 94.81 264 VAL A CA 1
ATOM 1949 C C . VAL A 1 264 ? 3.562 -5.698 20.471 1.00 94.81 264 VAL A C 1
ATOM 1951 O O . VAL A 1 264 ? 4.552 -6.425 20.459 1.00 94.81 264 VAL A O 1
ATOM 1954 N N . LYS A 1 265 ? 2.843 -5.514 21.589 1.00 95.50 265 LYS A N 1
ATOM 1955 C CA . LYS A 1 265 ? 3.189 -6.157 22.877 1.00 95.50 265 LYS A CA 1
ATOM 1956 C C . LYS A 1 265 ? 3.178 -7.688 22.808 1.00 95.50 265 LYS A C 1
ATOM 1958 O O . LYS A 1 265 ? 3.915 -8.334 23.546 1.00 95.50 265 LYS A O 1
ATOM 1963 N N . LYS A 1 266 ? 2.338 -8.266 21.946 1.00 96.88 266 LYS A N 1
ATOM 1964 C CA . LYS A 1 266 ? 2.248 -9.715 21.700 1.00 96.88 266 LYS A CA 1
ATOM 1965 C C . LYS A 1 266 ? 3.251 -10.216 20.656 1.00 96.88 266 LYS A C 1
ATOM 1967 O O . LYS A 1 266 ? 3.204 -11.394 20.316 1.00 96.88 266 LYS A O 1
ATOM 1972 N N . ASN A 1 267 ? 4.150 -9.353 20.176 1.00 95.81 267 ASN A N 1
ATOM 1973 C CA . ASN A 1 267 ? 5.114 -9.653 19.120 1.00 95.81 267 ASN A CA 1
ATOM 1974 C C . ASN A 1 267 ? 4.450 -10.090 17.797 1.00 95.81 267 ASN A C 1
ATOM 1976 O O . ASN A 1 267 ? 4.952 -10.969 17.101 1.00 95.81 267 ASN A O 1
ATOM 1980 N N . ASP A 1 268 ? 3.313 -9.474 17.458 1.00 96.69 268 ASP A N 1
ATOM 1981 C CA . ASP A 1 268 ? 2.595 -9.680 16.196 1.00 96.69 268 ASP A CA 1
ATOM 1982 C C . ASP A 1 268 ? 2.570 -8.373 15.373 1.00 96.69 268 ASP A C 1
ATOM 1984 O O . ASP A 1 268 ? 1.586 -7.617 15.387 1.00 96.69 268 ASP A O 1
ATOM 1988 N N . PRO A 1 269 ? 3.678 -8.046 14.682 1.00 95.50 269 PRO A N 1
ATOM 1989 C CA . PRO A 1 269 ? 3.788 -6.807 13.921 1.00 95.50 269 PRO A CA 1
ATOM 1990 C C . PRO A 1 269 ? 2.893 -6.806 12.673 1.00 95.50 269 PRO A C 1
ATOM 1992 O O . PRO A 1 269 ? 2.376 -5.753 12.303 1.00 95.50 269 PRO A O 1
ATOM 1995 N N . GLY A 1 270 ? 2.627 -7.971 12.069 1.00 96.25 270 GLY A N 1
ATOM 1996 C CA . GLY A 1 270 ? 1.704 -8.093 10.937 1.00 96.25 270 GLY A CA 1
ATOM 1997 C C . GLY A 1 270 ? 0.279 -7.705 11.332 1.00 96.25 270 GLY A C 1
ATOM 1998 O O . GLY A 1 270 ? -0.380 -6.932 10.629 1.00 96.25 270 GLY A O 1
ATOM 1999 N N . ARG A 1 271 ? -0.179 -8.135 12.515 1.00 97.62 271 ARG A N 1
ATOM 2000 C CA . ARG A 1 271 ? -1.477 -7.708 13.051 1.00 97.62 271 ARG A CA 1
ATOM 2001 C C . ARG A 1 271 ? -1.527 -6.215 13.367 1.00 97.62 271 ARG A C 1
ATOM 2003 O O . ARG A 1 271 ? -2.566 -5.590 13.152 1.00 97.62 271 ARG A O 1
ATOM 2010 N N . CYS A 1 272 ? -0.427 -5.630 13.841 1.00 97.94 272 CYS A N 1
ATOM 2011 C CA . CYS A 1 272 ? -0.331 -4.180 14.022 1.00 97.94 272 CYS A CA 1
ATOM 2012 C C . CYS A 1 272 ? -0.532 -3.440 12.688 1.00 97.94 272 CYS A C 1
ATOM 2014 O O . CYS A 1 272 ? -1.375 -2.543 12.615 1.00 97.94 272 CYS A O 1
ATOM 2016 N N . VAL A 1 273 ? 0.155 -3.874 11.621 1.00 98.25 273 VAL A N 1
ATOM 2017 C CA . VAL A 1 273 ? -0.013 -3.320 10.266 1.00 98.25 273 VAL A CA 1
ATOM 2018 C C . VAL A 1 273 ? -1.469 -3.432 9.811 1.00 98.25 273 VAL A C 1
ATOM 2020 O O . VAL A 1 273 ? -2.031 -2.433 9.378 1.00 98.25 273 VAL A O 1
ATOM 2023 N N . GLN A 1 274 ? -2.119 -4.588 9.979 1.00 98.12 274 GLN A N 1
ATOM 2024 C CA . GLN A 1 274 ? -3.534 -4.783 9.618 1.00 98.12 274 GLN A CA 1
ATOM 2025 C C . GLN A 1 274 ? -4.482 -3.788 10.296 1.00 98.12 274 GLN A C 1
ATOM 2027 O O . GLN A 1 274 ? -5.347 -3.187 9.651 1.00 98.12 274 GLN A O 1
ATOM 2032 N N . LEU A 1 275 ? -4.324 -3.607 11.606 1.00 98.31 275 LEU A N 1
ATOM 2033 C CA . LEU A 1 275 ? -5.188 -2.732 12.397 1.00 98.31 275 LEU A CA 1
ATOM 2034 C C . LEU A 1 275 ? -4.991 -1.259 12.025 1.00 98.31 275 LEU A C 1
ATOM 2036 O O . LEU A 1 275 ? -5.972 -0.534 11.854 1.00 98.31 275 LEU A O 1
ATOM 2040 N N . ARG A 1 276 ? -3.738 -0.833 11.829 1.00 97.94 276 ARG A N 1
ATOM 2041 C CA . ARG A 1 276 ? -3.422 0.536 11.396 1.00 97.94 276 ARG A CA 1
ATOM 2042 C C . ARG A 1 276 ? -3.862 0.795 9.961 1.00 97.94 276 ARG A C 1
ATOM 2044 O O . ARG A 1 276 ? -4.444 1.841 9.694 1.00 97.94 276 ARG A O 1
ATOM 2051 N N . ALA A 1 277 ? -3.684 -0.177 9.066 1.00 98.06 277 ALA A N 1
ATOM 2052 C CA . ALA A 1 277 ? -4.175 -0.110 7.692 1.00 98.06 277 ALA A CA 1
ATOM 2053 C C . ALA A 1 277 ? -5.687 0.115 7.646 1.00 98.06 277 ALA A C 1
ATOM 2055 O O . ALA A 1 277 ? -6.165 0.964 6.899 1.00 98.06 277 ALA A O 1
ATOM 2056 N N . THR A 1 278 ? -6.427 -0.613 8.486 1.00 97.88 278 THR A N 1
ATOM 2057 C CA . THR A 1 278 ? -7.883 -0.482 8.600 1.00 97.88 278 THR A CA 1
ATOM 2058 C C . THR A 1 278 ? -8.273 0.919 9.068 1.00 97.88 278 THR A C 1
ATOM 2060 O O . THR A 1 278 ? -9.141 1.541 8.463 1.00 97.88 278 THR A O 1
ATOM 2063 N N . ALA A 1 279 ? -7.616 1.440 10.109 1.00 97.31 279 ALA A N 1
ATOM 2064 C CA . ALA A 1 279 ? -7.895 2.781 10.623 1.00 97.31 279 ALA A CA 1
ATOM 2065 C C . ALA A 1 279 ? -7.605 3.875 9.579 1.00 97.31 279 ALA A C 1
ATOM 2067 O O . ALA A 1 279 ? -8.437 4.754 9.361 1.00 97.31 279 ALA A O 1
ATOM 2068 N N . ILE A 1 280 ? -6.459 3.786 8.896 1.00 97.75 280 ILE A N 1
ATOM 2069 C CA . ILE A 1 280 ? -6.074 4.709 7.820 1.00 97.75 280 ILE A CA 1
ATOM 2070 C C . ILE A 1 280 ? -7.086 4.644 6.665 1.00 97.75 280 ILE A C 1
ATOM 2072 O O . ILE A 1 280 ? -7.543 5.685 6.201 1.00 97.75 280 ILE A O 1
ATOM 2076 N N . ASP A 1 281 ? -7.483 3.446 6.221 1.00 96.81 281 ASP A N 1
ATOM 2077 C CA . ASP A 1 281 ? -8.439 3.261 5.116 1.00 96.81 281 ASP A CA 1
ATOM 2078 C C . ASP A 1 281 ? -9.820 3.859 5.430 1.00 96.81 281 ASP A C 1
ATOM 2080 O O . ASP A 1 281 ? -10.449 4.441 4.547 1.00 96.81 281 ASP A O 1
ATOM 2084 N N . VAL A 1 282 ? -10.289 3.759 6.681 1.00 95.31 282 VAL A N 1
ATOM 2085 C CA . VAL A 1 282 ? -11.551 4.385 7.118 1.00 95.31 282 VAL A CA 1
ATOM 2086 C C . VAL A 1 282 ? -11.491 5.901 6.947 1.00 95.31 282 VAL A C 1
ATOM 2088 O O . VAL A 1 282 ? -12.361 6.471 6.295 1.00 95.31 282 VAL A O 1
ATOM 2091 N N . VAL A 1 283 ? -10.451 6.550 7.474 1.00 95.75 283 VAL A N 1
ATOM 2092 C CA . VAL A 1 283 ? -10.341 8.015 7.408 1.00 95.75 283 VAL A CA 1
ATOM 2093 C C . VAL A 1 283 ? -10.118 8.499 5.974 1.00 95.75 283 VAL A C 1
ATOM 2095 O O . VAL A 1 283 ? -10.745 9.462 5.533 1.00 95.75 283 VAL A O 1
ATOM 2098 N N . MET A 1 284 ? -9.267 7.805 5.214 1.00 94.88 284 MET A N 1
ATOM 2099 C CA . MET A 1 284 ? -8.965 8.169 3.829 1.00 94.88 284 MET A CA 1
ATOM 2100 C C . MET A 1 284 ? -10.198 8.081 2.925 1.00 94.88 284 MET A C 1
ATOM 2102 O O . MET A 1 284 ? -10.381 8.939 2.063 1.00 94.88 284 MET A O 1
ATOM 2106 N N . LYS A 1 285 ? -11.083 7.094 3.120 1.00 92.81 285 LYS A N 1
ATOM 2107 C CA . LYS A 1 285 ? -12.349 7.019 2.369 1.00 92.81 285 LYS A CA 1
ATOM 2108 C C . LYS A 1 285 ? -13.219 8.247 2.589 1.00 92.81 285 LYS A C 1
ATOM 2110 O O . LYS A 1 285 ? -13.722 8.794 1.609 1.00 92.81 285 LYS A O 1
ATOM 2115 N N . GLU A 1 286 ? -13.354 8.698 3.832 1.00 91.94 286 GLU A N 1
ATOM 2116 C CA . GLU A 1 286 ? -14.136 9.898 4.138 1.00 91.94 286 GLU A CA 1
ATOM 2117 C C . GLU A 1 286 ? -13.519 11.148 3.509 1.00 91.94 286 GLU A C 1
ATOM 2119 O O . GLU A 1 286 ? -14.231 11.918 2.860 1.00 91.94 286 GLU A O 1
ATOM 2124 N N . LEU A 1 287 ? -12.190 11.289 3.570 1.00 89.44 287 LEU A N 1
ATOM 2125 C CA . LEU A 1 287 ? -11.466 12.351 2.866 1.00 89.44 287 LEU A CA 1
ATOM 2126 C C . LEU A 1 287 ? -11.765 12.341 1.356 1.00 89.44 287 LEU A C 1
ATOM 2128 O O . LEU A 1 287 ? -12.072 13.388 0.777 1.00 89.44 287 LEU A O 1
ATOM 2132 N N . TYR A 1 288 ? -11.708 11.178 0.700 1.00 87.38 288 TYR A N 1
ATOM 2133 C CA . TYR A 1 288 ? -11.992 11.079 -0.736 1.00 87.38 288 TYR A CA 1
ATOM 2134 C C . TYR A 1 288 ? -13.446 11.403 -1.069 1.00 87.38 288 TYR A C 1
ATOM 2136 O O . TYR A 1 288 ? -13.711 12.074 -2.071 1.00 87.38 288 TYR A O 1
ATOM 2144 N N . HIS A 1 289 ? -14.386 10.936 -0.246 1.00 87.75 289 HIS A N 1
ATOM 2145 C CA . HIS A 1 289 ? -15.800 11.247 -0.411 1.00 87.75 289 HIS A CA 1
ATOM 2146 C C . HIS A 1 289 ? -16.047 12.753 -0.288 1.00 87.75 289 HIS A C 1
ATOM 2148 O O . HIS A 1 289 ? -16.650 13.331 -1.191 1.00 87.75 289 HIS A O 1
ATOM 2154 N N . HIS A 1 290 ? -15.508 13.395 0.750 1.00 82.62 290 HIS A N 1
ATOM 2155 C CA . HIS A 1 290 ? -15.673 14.832 0.986 1.00 82.62 290 HIS A CA 1
ATOM 2156 C C . HIS A 1 290 ? -15.021 15.692 -0.098 1.00 82.62 290 HIS A C 1
ATOM 2158 O O . HIS A 1 290 ? -15.617 16.658 -0.577 1.00 82.62 290 HIS A O 1
ATOM 2164 N N . THR A 1 291 ? -13.820 15.316 -0.542 1.00 84.19 291 THR A N 1
ATOM 2165 C CA . THR A 1 291 ? -13.118 16.042 -1.609 1.00 84.19 291 THR A CA 1
ATOM 2166 C C . THR A 1 291 ? -13.907 16.002 -2.920 1.00 84.19 291 THR A C 1
ATOM 2168 O O . THR A 1 291 ? -14.025 17.020 -3.599 1.00 84.19 291 THR A O 1
ATOM 2171 N N . ARG A 1 292 ? -14.515 14.855 -3.261 1.00 84.31 292 ARG A N 1
ATOM 2172 C CA . ARG A 1 292 ? -15.351 14.728 -4.466 1.00 84.31 292 ARG A CA 1
ATOM 2173 C C . ARG A 1 292 ? -16.651 15.518 -4.376 1.00 84.31 292 ARG A C 1
ATOM 2175 O O . ARG A 1 292 ? -17.054 16.096 -5.378 1.00 84.31 292 ARG A O 1
ATOM 2182 N N . THR A 1 293 ? -17.301 15.551 -3.212 1.00 83.00 293 THR A N 1
ATOM 2183 C CA . THR A 1 293 ? -18.554 16.305 -3.038 1.00 83.00 293 THR A CA 1
ATOM 2184 C C . THR A 1 293 ? -18.351 17.817 -3.047 1.00 83.00 293 THR A C 1
ATOM 2186 O O . THR A 1 293 ? -19.278 18.533 -3.389 1.00 83.00 293 THR A O 1
ATOM 2189 N N . MET A 1 294 ? -17.161 18.310 -2.688 1.00 72.25 294 MET A N 1
ATOM 2190 C CA . MET A 1 294 ? -16.841 19.745 -2.726 1.00 72.25 294 MET A CA 1
ATOM 2191 C C . MET A 1 294 ? -16.422 20.250 -4.118 1.00 72.25 294 MET A C 1
ATOM 2193 O O . MET A 1 294 ? -16.427 21.455 -4.353 1.00 72.25 294 MET A O 1
ATOM 2197 N N . GLN A 1 295 ? -16.015 19.357 -5.027 1.00 63.84 295 GLN A N 1
ATOM 2198 C CA . GLN A 1 295 ? -15.547 19.704 -6.378 1.00 63.84 295 GLN A CA 1
ATOM 2199 C C . GLN A 1 295 ? -16.623 19.575 -7.473 1.00 63.84 295 GLN A C 1
ATOM 2201 O O . GLN A 1 295 ? -16.352 19.952 -8.614 1.00 63.84 295 GLN A O 1
ATOM 2206 N N . GLY A 1 296 ? -17.799 19.023 -7.155 1.00 48.16 296 GLY A N 1
ATOM 2207 C CA . GLY A 1 296 ? -18.931 18.855 -8.079 1.00 48.16 296 GLY A CA 1
ATOM 2208 C C . GLY A 1 296 ? -20.055 19.833 -7.793 1.00 48.16 296 GLY A C 1
ATOM 2209 O O . GLY A 1 296 ? -20.672 20.292 -8.778 1.00 48.16 296 GLY A O 1
#

Secondary structure (DSSP, 8-state):
-TTTTS--TTTHHHHS-TT--S--SSSSSS-------PPP--TT-EEEEE-HHHHTTS-HHHHHHHHHHS-HHHHHHHHHHHHHHTT--S---EEEEE--------------------PPP---------------THHHHHHHHHHHHHHHHHHTT--THHHHHHHHHHHHHHHHHHHHHTT------------------------------S---------HHHHHHHHHHHHHHHHHHHHTT----HHHHHHHHHHHHHHHHTT-HHHHHHHHHHHHHHHHHHHHHHHHHHH-

Radius of gyration: 32.71 Å; chains: 1; bounding box: 55×70×95 Å

pLDDT: mean 74.08, std 23.32, range [26.78, 98.38]